Protein AF-A0A1B7LKA1-F1 (afdb_monomer_lite)

Foldseek 3Di:
DDQWDWFFDCPDPDDDPDRDTDIDRQVPFAEWEFPDFDQDPLFWTKTKTFDADFDDKAWGPCRLFDWDDDNTIIITTLDAAQDWDAQTWMWTQDPVGIGIHGYHIDHRHDTDPQRCLLQVLCCLQLVDGDDSVRSSVSSVVCSPDVVCVLVVLLPRLLDPSSCVVQPDDLSSVQSLLCSQVVDGDDPVRSVVLVVQLVVPVVPDPPSVSSSVSSVVSNVVSVVCVVVVD

Sequence (229 aa):
MSDHIYVFSNKAYKDSQEQEKLKIDTKKLPTLKVENIKVDSKLRTCVRVSTDNLFRGNILEFPIIDVIINDRFVEITGLIVGKLYSGLVLNLEYISGNKLYLLEDFVVEAGDVISEYICTTYKLALKRDVEEEEFNEWYFKLQREADVINDFIRNIVMSDEFSEVNKGLDSFIEVLHKVVFRRSIDEDTLNYWKNKYSERILEDTDDEVRDYIIEQMIQYKQFEYLIGK

pLDDT: mean 82.91, std 14.46, range [33.19, 97.88]

Secondary structure (DSSP, 8-state):
--SEEEEE----SSS-S---EEEEEGGGSPEEP--EEEE-TTS-EEEEEE-SS-SEEEESS-TTSEEEEETTEEEEESPPTT-EE-S-EEEEEETTEEEEEEEPPEE-----HHHHHHHHHHHHHTSSPPPHHHHHHHHHHHHH-TTHHHHHHHHHHTSHHHHHHS-SHHHHHHHHHHHHHSSPPPHHHHHHHHHHHHHHTTTS-HHHHHHHHHHHHHHHHHHHHHTT-

Structure (mmCIF, N/CA/C/O backbone):
data_AF-A0A1B7LKA1-F1
#
_entry.id   AF-A0A1B7LKA1-F1
#
loop_
_atom_site.group_PDB
_atom_site.id
_atom_site.type_symbol
_atom_site.label_atom_id
_atom_site.label_alt_id
_atom_site.label_comp_id
_atom_site.label_asym_id
_atom_site.label_entity_id
_atom_site.label_seq_id
_atom_site.pdbx_PDB_ins_code
_atom_site.Cartn_x
_atom_site.Cartn_y
_atom_site.Cartn_z
_atom_site.occupancy
_atom_site.B_iso_or_equiv
_atom_site.auth_seq_id
_atom_site.auth_comp_id
_atom_site.auth_asym_id
_atom_site.auth_atom_id
_atom_site.pdbx_PDB_model_num
ATOM 1 N N . MET A 1 1 ? -2.608 10.307 -23.566 1.00 52.25 1 MET A N 1
ATOM 2 C CA . MET A 1 1 ? -1.201 10.354 -23.120 1.00 52.25 1 MET A CA 1
ATO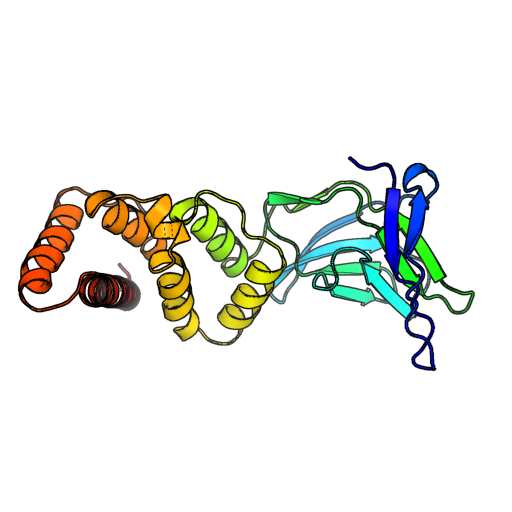M 3 C C . MET A 1 1 ? -0.461 11.458 -23.848 1.00 52.25 1 MET A C 1
ATOM 5 O O . MET A 1 1 ? -0.854 11.780 -24.962 1.00 52.25 1 MET A O 1
ATOM 9 N N . SER A 1 2 ? 0.548 12.064 -23.217 1.00 54.44 2 SER A N 1
ATOM 10 C CA . SER A 1 2 ? 1.398 13.067 -23.868 1.00 54.44 2 SER A CA 1
ATOM 11 C C . SER A 1 2 ? 2.302 12.378 -24.892 1.00 54.44 2 SER A C 1
ATOM 13 O O . SER A 1 2 ? 3.007 11.437 -24.549 1.00 54.44 2 SER A O 1
ATOM 15 N N . ASP A 1 3 ? 2.326 12.871 -26.131 1.00 74.19 3 ASP A N 1
ATOM 16 C CA . ASP A 1 3 ? 3.255 12.420 -27.187 1.00 74.19 3 ASP A CA 1
ATOM 17 C C . ASP A 1 3 ? 4.724 12.761 -26.880 1.00 74.19 3 ASP A C 1
ATOM 19 O O . ASP A 1 3 ? 5.622 12.507 -27.681 1.00 74.19 3 ASP A O 1
ATOM 23 N N . HIS A 1 4 ? 4.963 13.421 -25.746 1.00 72.56 4 HIS A N 1
ATOM 24 C CA . HIS A 1 4 ? 6.267 13.911 -25.372 1.00 72.56 4 HIS A CA 1
ATOM 25 C C . HIS A 1 4 ? 6.534 13.709 -23.890 1.00 72.56 4 HIS A C 1
ATOM 27 O O . HIS A 1 4 ? 5.677 14.032 -23.063 1.00 72.56 4 HIS A O 1
ATOM 33 N N . ILE A 1 5 ? 7.754 13.281 -23.588 1.00 69.50 5 ILE A N 1
ATOM 34 C CA . ILE A 1 5 ? 8.320 13.322 -22.242 1.00 69.50 5 ILE A CA 1
ATOM 35 C C . ILE A 1 5 ? 9.394 14.400 -22.176 1.00 69.50 5 ILE A C 1
ATOM 37 O O . ILE A 1 5 ? 9.980 14.788 -23.197 1.00 69.50 5 ILE A O 1
ATOM 41 N N . TYR A 1 6 ? 9.651 14.893 -20.972 1.00 62.72 6 TYR A N 1
ATOM 42 C CA . TYR A 1 6 ? 10.679 15.893 -20.746 1.00 62.72 6 TYR A CA 1
ATOM 43 C C . TYR A 1 6 ? 11.773 15.333 -19.859 1.00 62.72 6 TYR A C 1
ATOM 45 O O . TYR A 1 6 ? 11.522 14.947 -18.725 1.00 62.72 6 TYR A O 1
ATOM 53 N N . VAL A 1 7 ? 12.997 15.341 -20.370 1.00 63.00 7 VAL A N 1
ATOM 54 C CA . VAL A 1 7 ? 14.144 14.749 -19.688 1.00 63.00 7 VAL A CA 1
ATOM 55 C C . VAL A 1 7 ? 15.172 15.832 -19.429 1.00 63.00 7 VAL A C 1
ATOM 57 O O . VAL A 1 7 ? 15.494 16.621 -20.317 1.00 63.00 7 VAL A O 1
ATOM 60 N N . PHE A 1 8 ? 15.696 15.874 -18.211 1.00 54.09 8 PHE A N 1
ATOM 61 C CA . PHE A 1 8 ? 16.797 16.763 -17.869 1.00 54.09 8 PHE A CA 1
ATOM 62 C C . PHE A 1 8 ? 18.104 16.135 -18.350 1.00 54.09 8 PHE A C 1
ATOM 64 O O . PHE A 1 8 ? 18.420 14.993 -18.013 1.00 54.09 8 PHE A O 1
ATOM 71 N N . SER A 1 9 ? 18.867 16.853 -19.176 1.00 45.75 9 SER A N 1
ATOM 72 C CA . SER A 1 9 ? 20.162 16.346 -19.624 1.00 45.75 9 SER A CA 1
ATOM 73 C C . SER A 1 9 ? 21.122 16.224 -18.433 1.00 45.75 9 SER A C 1
ATOM 75 O O . SER A 1 9 ? 21.441 17.233 -17.803 1.00 45.75 9 SER A O 1
ATOM 77 N N . ASN A 1 10 ? 21.652 15.026 -18.167 1.00 42.41 10 ASN A N 1
ATOM 78 C CA . ASN A 1 10 ? 22.811 14.855 -17.288 1.00 42.41 10 ASN A CA 1
ATOM 79 C C . ASN A 1 10 ? 24.069 15.365 -18.011 1.00 42.41 10 ASN A C 1
ATOM 81 O O . ASN A 1 10 ? 24.878 14.587 -18.515 1.00 42.41 10 ASN A O 1
ATOM 85 N N . LYS A 1 11 ? 24.253 16.688 -18.081 1.00 38.03 11 LYS A N 1
ATOM 86 C CA . LYS A 1 11 ? 25.603 17.234 -18.237 1.00 38.03 11 LYS A CA 1
ATOM 87 C C . LYS A 1 11 ? 26.300 16.994 -16.905 1.00 38.03 11 LYS A C 1
ATOM 89 O O . LYS A 1 11 ? 25.873 17.507 -15.875 1.00 38.03 11 LYS A O 1
ATOM 94 N N . ALA A 1 12 ? 27.301 16.117 -16.937 1.00 33.19 12 ALA A N 1
ATOM 95 C CA . ALA A 1 12 ? 28.122 15.746 -15.796 1.00 33.19 12 ALA A CA 1
ATOM 96 C C . ALA A 1 12 ? 28.447 16.966 -14.926 1.00 33.19 12 ALA A C 1
ATOM 98 O O . ALA A 1 12 ? 28.830 17.996 -15.472 1.00 33.19 12 ALA A O 1
ATOM 99 N N . TYR A 1 13 ? 28.306 16.803 -13.605 1.00 37.59 13 TYR A N 1
ATOM 100 C CA . TYR A 1 13 ? 28.809 17.666 -12.529 1.00 37.59 13 TYR A CA 1
ATOM 101 C C . TYR A 1 13 ? 29.998 18.537 -12.973 1.00 37.59 13 TYR A C 1
ATOM 103 O O . TYR A 1 13 ? 31.151 18.129 -12.840 1.00 37.59 13 TYR A O 1
ATOM 111 N N . LYS A 1 14 ? 29.708 19.704 -13.552 1.00 37.97 14 LYS A N 1
ATOM 112 C CA . LYS A 1 14 ? 30.623 20.818 -13.814 1.00 37.97 14 LYS A CA 1
ATOM 113 C C . LYS A 1 14 ? 29.815 21.960 -14.423 1.00 37.97 14 LYS A C 1
ATOM 115 O O . LYS A 1 14 ? 29.468 21.942 -15.597 1.00 37.97 14 LYS A O 1
ATOM 120 N N . ASP A 1 15 ? 29.524 22.920 -13.553 1.00 44.00 15 ASP A N 1
ATOM 121 C CA . ASP A 1 15 ? 29.267 24.324 -13.858 1.00 44.00 15 ASP A CA 1
ATOM 122 C C . ASP A 1 15 ? 28.212 24.624 -14.930 1.00 44.00 15 ASP A C 1
ATOM 124 O O . ASP A 1 15 ? 28.538 24.859 -16.090 1.00 44.00 15 ASP A O 1
ATOM 128 N N . SER A 1 16 ? 26.936 24.690 -14.531 1.00 40.56 16 SER A N 1
ATOM 129 C CA . SER A 1 16 ? 25.979 25.749 -14.928 1.00 40.56 16 SER A CA 1
ATOM 130 C C . SER A 1 16 ? 24.550 25.419 -14.470 1.00 40.56 16 SER A C 1
ATOM 132 O O . SER A 1 16 ? 24.095 24.283 -14.539 1.00 40.56 16 SER A O 1
ATOM 134 N N . GLN A 1 17 ? 23.840 26.439 -13.988 1.00 42.91 17 GLN A N 1
ATOM 135 C CA . GLN A 1 17 ? 22.471 26.415 -13.448 1.00 42.91 17 GLN A CA 1
ATOM 136 C C . GLN A 1 17 ? 21.370 26.255 -14.523 1.00 42.91 17 GLN A C 1
ATOM 138 O O . GLN A 1 17 ? 20.246 26.707 -14.332 1.00 42.91 17 GLN A O 1
ATOM 143 N N . GLU A 1 18 ? 21.656 25.607 -15.652 1.00 44.31 18 GLU A N 1
ATOM 144 C CA . GLU A 1 18 ? 20.664 25.379 -16.710 1.00 44.31 18 GLU A CA 1
ATOM 145 C C . GLU A 1 18 ? 20.624 23.896 -17.085 1.00 44.31 18 GLU A C 1
ATOM 147 O O . GLU A 1 18 ? 21.361 23.410 -17.943 1.00 44.31 18 GLU A O 1
ATOM 152 N N . GLN A 1 19 ? 19.741 23.154 -16.413 1.00 49.62 19 GLN A N 1
ATOM 153 C CA . GLN A 1 19 ? 19.333 21.834 -16.882 1.00 49.62 19 GLN A CA 1
ATOM 154 C C . GLN A 1 19 ? 18.469 22.024 -18.132 1.00 49.62 19 GLN A C 1
ATOM 156 O O . GLN A 1 19 ? 17.333 22.494 -18.056 1.00 49.62 19 GLN A O 1
ATOM 161 N N . GLU A 1 20 ? 19.004 21.674 -19.298 1.00 49.50 20 GLU A N 1
ATOM 162 C CA . GLU A 1 20 ? 18.264 21.760 -20.551 1.00 49.50 20 GLU A CA 1
ATOM 163 C C . GLU A 1 20 ? 17.170 20.681 -20.557 1.00 49.50 20 GLU A C 1
ATOM 165 O O . GLU A 1 20 ? 17.443 19.476 -20.509 1.00 49.50 20 GLU A O 1
ATOM 170 N N . LYS A 1 21 ? 15.908 21.123 -20.546 1.00 58.44 21 LYS A N 1
ATOM 171 C CA . LYS A 1 21 ? 14.730 20.254 -20.564 1.00 58.44 21 LYS A CA 1
ATOM 172 C C . LYS A 1 21 ? 14.512 19.761 -21.995 1.00 58.44 21 LYS A C 1
ATOM 174 O O . LYS A 1 21 ? 13.880 20.433 -22.810 1.00 58.44 21 LYS A O 1
ATOM 179 N N . LEU A 1 22 ? 15.054 18.591 -22.312 1.00 67.44 22 LEU A N 1
ATOM 180 C CA . LEU A 1 22 ? 14.929 17.971 -23.627 1.00 67.44 22 LEU A CA 1
ATOM 181 C C . LEU A 1 22 ? 13.519 17.407 -23.800 1.00 67.44 22 LEU A C 1
ATOM 183 O O . LEU A 1 22 ? 13.067 16.582 -23.009 1.00 67.44 22 LEU A O 1
ATOM 187 N N . LYS A 1 23 ? 12.823 17.853 -24.849 1.00 77.81 23 LYS A N 1
ATOM 188 C CA . LYS A 1 23 ? 11.510 17.336 -25.245 1.00 77.81 23 LYS A CA 1
ATOM 189 C C . LYS A 1 23 ? 11.702 16.149 -26.187 1.00 77.81 23 LYS A C 1
ATOM 191 O O . LYS A 1 23 ? 12.193 16.325 -27.300 1.00 77.81 23 LYS A O 1
ATOM 196 N N . ILE A 1 24 ? 11.300 14.960 -25.754 1.00 77.94 24 ILE A N 1
ATOM 197 C CA . ILE A 1 24 ? 11.457 13.716 -26.515 1.00 77.94 24 ILE A CA 1
ATOM 198 C C . ILE A 1 24 ? 10.095 13.289 -27.037 1.00 77.94 24 ILE A C 1
ATOM 200 O O . ILE A 1 24 ? 9.173 13.122 -26.252 1.00 77.94 24 ILE A O 1
ATOM 204 N N . ASP A 1 25 ? 9.980 13.121 -28.352 1.00 81.75 25 ASP A N 1
ATOM 205 C CA . ASP A 1 25 ? 8.789 12.595 -29.027 1.00 81.75 25 ASP A CA 1
ATOM 206 C C . ASP A 1 25 ? 8.776 11.063 -28.919 1.00 81.75 25 ASP A C 1
ATOM 208 O O . ASP A 1 25 ? 9.579 10.379 -29.562 1.00 81.75 25 ASP A O 1
ATOM 212 N N . THR A 1 26 ? 7.895 10.522 -28.076 1.00 79.12 26 THR A N 1
ATOM 213 C CA . THR A 1 26 ? 7.877 9.089 -27.738 1.00 79.12 26 THR A CA 1
ATOM 214 C C . THR A 1 26 ? 7.480 8.214 -28.925 1.00 79.12 26 THR A C 1
ATOM 216 O O . THR A 1 26 ? 7.909 7.064 -29.000 1.00 79.12 26 THR A O 1
ATOM 219 N N . LYS A 1 27 ? 6.763 8.762 -29.918 1.00 80.94 27 LYS A N 1
ATOM 220 C CA . LYS A 1 27 ? 6.362 8.043 -31.143 1.00 80.94 27 LYS A CA 1
ATOM 221 C C . LYS A 1 27 ? 7.533 7.700 -32.060 1.00 80.94 27 LYS A C 1
ATOM 223 O O . LYS A 1 27 ? 7.387 6.874 -32.957 1.00 80.94 27 LYS A O 1
ATOM 228 N N . LYS A 1 28 ? 8.680 8.355 -31.872 1.00 84.81 28 LYS A N 1
ATOM 229 C CA . LYS A 1 28 ? 9.897 8.130 -32.666 1.00 84.81 28 LYS A CA 1
ATOM 230 C C . LYS A 1 28 ? 10.861 7.143 -32.017 1.00 84.81 28 LYS A C 1
ATOM 232 O O . LYS A 1 28 ? 11.884 6.827 -32.621 1.00 84.81 28 LYS A O 1
ATOM 237 N N . LEU A 1 29 ? 10.569 6.689 -30.798 1.00 85.38 29 LEU A N 1
ATOM 238 C CA . LEU A 1 29 ? 11.432 5.764 -30.079 1.00 85.38 29 LEU A CA 1
ATOM 239 C C . LEU A 1 29 ? 11.185 4.319 -30.534 1.00 85.38 29 LEU A C 1
ATOM 241 O O . LEU A 1 29 ? 10.035 3.936 -30.756 1.00 85.38 29 LEU A O 1
ATOM 245 N N . PRO A 1 30 ? 12.240 3.494 -30.646 1.00 87.25 30 PRO A N 1
ATOM 246 C CA . PRO A 1 30 ? 12.068 2.057 -30.806 1.00 87.25 30 PRO A CA 1
ATOM 247 C C . PRO A 1 30 ? 11.383 1.469 -29.566 1.00 87.25 30 PRO A C 1
ATOM 249 O O . PRO A 1 30 ? 11.753 1.788 -28.433 1.00 87.25 30 PRO A O 1
ATOM 252 N N . THR A 1 31 ? 10.400 0.597 -29.787 1.00 86.88 31 THR A N 1
ATOM 253 C CA . THR A 1 31 ? 9.670 -0.074 -28.706 1.00 86.88 31 THR A CA 1
ATOM 254 C C . THR A 1 31 ? 10.360 -1.373 -28.303 1.00 86.88 31 THR A C 1
ATOM 256 O O . THR A 1 31 ? 10.676 -2.198 -29.163 1.00 86.88 31 THR A O 1
ATOM 259 N N . LEU A 1 32 ? 10.557 -1.577 -27.002 1.00 85.00 32 LEU A N 1
ATOM 260 C CA . LEU A 1 32 ? 10.957 -2.858 -26.430 1.00 85.00 32 LEU A CA 1
ATOM 261 C C . LEU A 1 32 ? 9.742 -3.588 -25.861 1.00 85.00 32 LEU A C 1
ATOM 263 O O . LEU A 1 32 ? 8.900 -2.989 -25.192 1.00 85.00 32 LEU A O 1
ATOM 267 N N . LYS A 1 33 ? 9.688 -4.895 -26.120 1.00 84.38 33 LYS A N 1
ATOM 268 C CA . LYS A 1 33 ? 8.635 -5.766 -25.602 1.00 84.38 33 LYS A CA 1
ATOM 269 C C . LYS A 1 33 ? 8.938 -6.194 -24.174 1.00 84.38 33 LYS A C 1
ATOM 271 O O . LYS A 1 33 ? 10.079 -6.533 -23.856 1.00 84.38 33 LYS A O 1
ATOM 276 N N . VAL A 1 34 ? 7.907 -6.230 -23.345 1.00 82.69 34 VAL A N 1
ATOM 277 C CA . VAL A 1 34 ? 7.933 -6.831 -22.022 1.00 82.69 34 VAL A CA 1
ATOM 278 C C . VAL A 1 34 ? 7.788 -8.330 -22.213 1.00 82.69 34 VAL A C 1
ATOM 280 O O . VAL A 1 34 ? 6.750 -8.862 -22.591 1.00 82.69 34 VAL A O 1
ATOM 283 N N . GLU A 1 35 ? 8.885 -9.039 -21.992 1.00 78.00 35 GLU A N 1
ATOM 284 C CA . GLU A 1 35 ? 8.941 -10.469 -22.283 1.00 78.00 35 GLU A CA 1
ATOM 285 C C . GLU A 1 35 ? 8.334 -11.305 -21.168 1.00 78.00 35 GLU A C 1
ATOM 287 O O . GLU A 1 35 ? 7.859 -12.420 -21.393 1.00 78.00 35 GLU A O 1
ATOM 292 N N . ASN A 1 36 ? 8.421 -10.803 -19.938 1.00 72.88 36 ASN A N 1
ATOM 293 C CA . ASN A 1 36 ? 7.911 -11.505 -18.781 1.00 72.88 36 ASN A CA 1
ATOM 294 C C . ASN A 1 36 ? 7.665 -10.559 -17.611 1.00 72.88 36 ASN A C 1
ATOM 296 O O . ASN A 1 36 ? 8.483 -9.679 -17.339 1.00 72.88 36 ASN A O 1
ATOM 300 N N . ILE A 1 37 ? 6.586 -10.822 -16.883 1.00 77.50 37 ILE A N 1
ATOM 301 C CA . ILE A 1 37 ? 6.233 -10.162 -15.629 1.00 77.50 37 ILE A CA 1
ATOM 302 C C . ILE A 1 37 ? 6.339 -11.229 -14.548 1.00 77.50 37 ILE A C 1
ATOM 304 O O . ILE A 1 37 ? 5.685 -12.270 -14.632 1.00 77.50 37 ILE A O 1
ATOM 308 N N . LYS A 1 38 ? 7.219 -11.019 -13.571 1.00 70.12 38 LYS A N 1
ATOM 309 C CA . LYS A 1 38 ? 7.508 -12.011 -12.534 1.00 70.12 38 LYS A CA 1
ATOM 310 C C . LYS A 1 38 ? 7.593 -11.359 -11.167 1.00 70.12 38 LYS A C 1
ATOM 312 O O . LYS A 1 38 ? 7.907 -10.183 -11.032 1.00 70.12 38 LYS A O 1
ATOM 317 N N . VAL A 1 39 ? 7.392 -12.185 -10.151 1.00 66.94 39 VAL A N 1
ATOM 318 C CA . VAL A 1 39 ? 7.837 -11.904 -8.789 1.00 66.94 39 VAL A CA 1
ATOM 319 C C . VAL A 1 39 ? 9.169 -12.637 -8.619 1.00 66.94 39 VAL A C 1
ATOM 321 O O . VAL A 1 39 ? 9.220 -13.860 -8.775 1.00 66.94 39 VAL A O 1
ATOM 324 N N . ASP A 1 40 ? 10.268 -11.910 -8.404 1.00 60.69 40 ASP A N 1
ATOM 325 C CA . ASP A 1 40 ? 11.583 -12.535 -8.197 1.00 60.69 40 ASP A CA 1
ATOM 326 C C . ASP A 1 40 ? 11.678 -13.183 -6.800 1.00 60.69 40 ASP A C 1
ATOM 328 O O . ASP A 1 40 ? 10.942 -12.859 -5.878 1.00 60.69 40 ASP A O 1
ATOM 332 N N . SER A 1 41 ? 12.623 -14.103 -6.636 1.00 51.34 41 SER A N 1
ATOM 333 C CA . SER A 1 41 ? 12.982 -14.871 -5.439 1.00 51.34 41 SER A CA 1
ATOM 334 C C . SER A 1 41 ? 13.276 -14.056 -4.167 1.00 51.34 41 SER A C 1
ATOM 336 O O . SER A 1 41 ? 13.273 -14.627 -3.078 1.00 51.34 41 SER A O 1
ATOM 338 N N . LYS A 1 42 ? 13.497 -12.736 -4.278 1.00 58.72 42 LYS A N 1
ATOM 339 C CA . LYS A 1 42 ? 13.563 -11.780 -3.147 1.00 58.72 42 LYS A CA 1
ATOM 340 C C . LYS A 1 42 ? 12.287 -10.941 -2.970 1.00 58.72 42 LYS A C 1
ATOM 342 O O . LYS A 1 42 ? 12.303 -9.951 -2.243 1.00 58.72 42 LYS A O 1
ATOM 347 N N . LEU A 1 43 ? 11.215 -11.372 -3.629 1.00 54.50 43 LEU A N 1
ATOM 348 C CA . LEU A 1 43 ? 9.828 -10.921 -3.562 1.00 54.50 43 LEU A CA 1
ATOM 349 C C . LEU A 1 43 ? 9.489 -9.550 -4.171 1.00 54.50 43 LEU A C 1
ATOM 351 O O . LEU A 1 43 ? 8.388 -9.053 -3.980 1.00 54.50 43 LEU A O 1
ATOM 355 N N . ARG A 1 44 ? 10.351 -8.973 -5.015 1.00 67.38 44 ARG A N 1
ATOM 356 C CA . ARG A 1 44 ? 9.987 -7.764 -5.774 1.00 67.38 44 ARG A CA 1
ATOM 357 C C . ARG A 1 44 ? 9.200 -8.119 -7.027 1.00 67.38 44 ARG A C 1
ATOM 359 O O . ARG A 1 44 ? 9.603 -9.001 -7.789 1.00 67.38 44 ARG A O 1
ATOM 366 N N . THR A 1 45 ? 8.146 -7.361 -7.279 1.00 71.62 45 THR A N 1
ATOM 367 C CA . THR A 1 45 ? 7.522 -7.287 -8.594 1.00 71.62 45 THR A CA 1
ATOM 368 C C . THR A 1 45 ? 8.518 -6.732 -9.608 1.00 71.62 45 THR A C 1
ATOM 370 O O . THR A 1 45 ? 9.043 -5.627 -9.422 1.00 71.62 45 THR A O 1
ATOM 373 N N . CYS A 1 46 ? 8.753 -7.469 -10.694 1.00 77.81 46 CYS A N 1
ATOM 374 C CA . CYS A 1 46 ? 9.620 -7.025 -11.770 1.00 77.81 46 CYS A CA 1
ATOM 375 C C . CYS A 1 46 ? 9.106 -7.372 -13.171 1.00 77.81 46 CYS A C 1
ATOM 377 O O . CYS A 1 46 ? 8.351 -8.327 -13.375 1.00 77.81 46 CYS A O 1
ATOM 379 N N . VAL A 1 47 ? 9.566 -6.604 -14.159 1.00 80.94 47 VAL A N 1
ATOM 380 C CA . VAL A 1 47 ? 9.436 -6.966 -15.576 1.00 80.94 47 VAL A CA 1
ATOM 381 C C . VAL A 1 47 ? 10.797 -7.128 -16.221 1.00 80.94 47 VAL A C 1
ATOM 383 O O . VAL A 1 47 ? 11.751 -6.437 -15.862 1.00 80.94 47 VAL A O 1
ATOM 386 N N . ARG A 1 48 ? 10.891 -8.056 -17.175 1.00 82.94 48 ARG A N 1
ATOM 387 C CA . ARG A 1 48 ? 12.114 -8.308 -17.938 1.00 82.94 48 ARG A CA 1
ATOM 388 C C . ARG A 1 48 ? 11.949 -7.940 -19.396 1.00 82.94 48 ARG A C 1
ATOM 390 O O . ARG A 1 48 ? 10.926 -8.231 -20.014 1.00 82.94 48 ARG A O 1
ATOM 397 N N . VAL A 1 49 ? 13.006 -7.349 -19.929 1.00 81.69 49 VAL A N 1
ATOM 398 C CA . VAL A 1 49 ? 13.108 -6.900 -21.313 1.00 81.69 49 VAL A CA 1
ATOM 399 C C . VAL A 1 49 ? 14.456 -7.360 -21.864 1.00 81.69 49 VAL A C 1
ATOM 401 O O . VAL A 1 49 ? 15.491 -7.066 -21.262 1.00 81.69 49 VAL A O 1
ATOM 404 N N . SER A 1 50 ? 14.473 -8.088 -22.984 1.00 80.31 50 SER A N 1
ATOM 405 C CA . SER A 1 50 ? 15.735 -8.483 -23.625 1.00 80.31 50 SER A CA 1
ATOM 406 C C . SER A 1 50 ? 16.396 -7.312 -24.331 1.00 80.31 50 SER A C 1
ATOM 408 O O . SER A 1 50 ? 15.749 -6.495 -24.989 1.00 80.31 50 SER A O 1
ATOM 410 N N . THR A 1 51 ? 17.718 -7.262 -24.216 1.00 74.00 51 THR A N 1
ATOM 411 C CA . THR A 1 51 ? 18.559 -6.210 -24.787 1.00 74.00 51 THR A CA 1
ATOM 412 C C . THR A 1 51 ? 19.941 -6.769 -25.102 1.00 74.00 51 THR A C 1
ATOM 414 O O . THR A 1 51 ? 20.413 -7.670 -24.408 1.00 74.00 51 THR A O 1
ATOM 417 N N . ASP A 1 52 ? 20.639 -6.174 -26.062 1.00 69.50 52 ASP A N 1
ATOM 418 C CA . ASP A 1 52 ? 22.036 -6.514 -26.339 1.00 69.50 52 ASP A CA 1
ATOM 419 C C . ASP A 1 52 ? 22.970 -5.865 -25.299 1.00 69.50 52 ASP A C 1
ATOM 421 O O . ASP A 1 52 ? 22.756 -4.711 -24.948 1.00 69.50 52 ASP A O 1
ATOM 425 N N . ASN A 1 53 ? 23.995 -6.592 -24.829 1.00 69.69 53 ASN A N 1
ATOM 426 C CA . ASN A 1 53 ? 25.113 -6.160 -23.960 1.00 69.69 53 ASN A CA 1
ATOM 427 C C . ASN A 1 53 ? 25.046 -4.719 -23.401 1.00 69.69 53 ASN A C 1
ATOM 429 O O . ASN A 1 53 ? 25.379 -3.753 -24.097 1.00 69.69 53 ASN A O 1
ATOM 433 N N . LEU A 1 54 ? 24.720 -4.596 -22.112 1.00 70.69 54 LEU A N 1
ATOM 434 C CA . LEU A 1 54 ? 24.492 -3.319 -21.434 1.00 70.69 54 LEU A CA 1
ATOM 435 C C . LEU A 1 54 ? 25.464 -3.047 -20.293 1.00 70.69 54 LEU A C 1
ATOM 437 O O . LEU A 1 54 ? 25.922 -3.967 -19.621 1.00 70.69 54 LEU A O 1
ATOM 441 N N . PHE A 1 55 ? 25.706 -1.759 -20.036 1.00 71.38 55 PHE A N 1
ATOM 442 C CA . PHE A 1 55 ? 26.569 -1.303 -18.946 1.00 71.38 55 PHE A CA 1
ATOM 443 C C . PHE A 1 55 ? 25.776 -0.628 -17.826 1.00 71.38 55 PHE A C 1
ATOM 445 O O . PHE A 1 55 ? 26.046 -0.906 -16.658 1.00 71.38 55 PHE A O 1
ATOM 452 N N . ARG A 1 56 ? 24.812 0.248 -18.161 1.00 78.50 56 ARG A N 1
ATOM 453 C CA . ARG A 1 56 ? 23.922 0.946 -17.205 1.00 78.50 56 ARG A CA 1
ATOM 454 C C . ARG A 1 56 ? 22.555 1.262 -17.820 1.00 78.50 56 ARG A C 1
ATOM 456 O O . ARG A 1 56 ? 22.416 1.292 -19.041 1.00 78.50 56 ARG A O 1
ATOM 463 N N . GLY A 1 57 ? 21.553 1.501 -16.974 1.00 81.06 57 GLY A N 1
ATOM 464 C CA . GLY A 1 57 ? 20.205 1.849 -17.407 1.00 81.06 57 GLY A CA 1
ATOM 465 C C . GLY A 1 57 ? 19.398 2.559 -16.325 1.00 81.06 57 GLY A C 1
ATOM 466 O O . GLY A 1 57 ? 19.683 2.397 -15.140 1.00 81.06 57 GLY A O 1
ATOM 467 N N . ASN A 1 58 ? 18.418 3.366 -16.736 1.00 82.94 58 ASN A N 1
ATOM 468 C CA . ASN A 1 58 ? 17.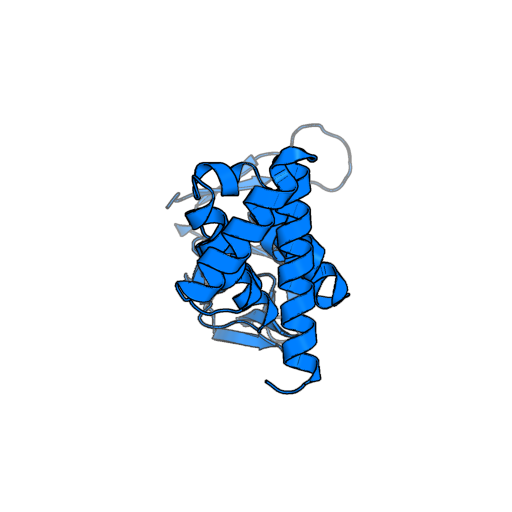487 4.061 -15.845 1.00 82.94 58 ASN A CA 1
ATOM 469 C C . ASN A 1 58 ? 16.148 4.389 -16.535 1.00 82.94 58 ASN A C 1
ATOM 471 O O . ASN A 1 58 ? 16.087 4.501 -17.762 1.00 82.94 58 ASN A O 1
ATOM 475 N N . ILE A 1 59 ? 15.088 4.587 -15.743 1.00 82.94 59 ILE A N 1
ATOM 476 C CA . ILE A 1 59 ? 13.786 5.087 -16.213 1.00 82.94 59 ILE A CA 1
ATOM 477 C C . ILE A 1 59 ? 13.728 6.604 -16.013 1.00 82.94 59 ILE A C 1
ATOM 479 O O . ILE A 1 59 ? 13.998 7.104 -14.924 1.00 82.94 59 ILE A O 1
ATOM 483 N N . LEU A 1 60 ? 13.409 7.353 -17.072 1.00 77.94 60 LEU A N 1
ATOM 484 C CA . LEU A 1 60 ? 13.614 8.809 -17.083 1.00 77.94 60 LEU A CA 1
ATOM 485 C C . LEU A 1 60 ? 12.605 9.610 -16.246 1.00 77.94 60 LEU A C 1
ATOM 487 O O . LEU A 1 60 ? 12.974 10.654 -15.719 1.00 77.94 60 LEU A O 1
ATOM 491 N N . GLU A 1 61 ? 11.364 9.138 -16.110 1.00 72.56 61 GLU A N 1
ATOM 492 C CA . GLU A 1 61 ? 10.314 9.826 -15.333 1.00 72.56 61 GLU A CA 1
ATOM 493 C C . GLU A 1 61 ? 10.058 9.193 -13.956 1.00 72.56 61 GLU A C 1
ATOM 495 O O . GLU A 1 61 ? 9.339 9.761 -13.142 1.00 72.56 61 GLU A O 1
ATOM 500 N N . PHE A 1 62 ? 10.681 8.046 -13.669 1.00 71.19 62 PHE A N 1
ATOM 501 C CA . PHE A 1 62 ? 10.445 7.272 -12.450 1.00 71.19 62 PHE A CA 1
ATOM 502 C C . PHE A 1 62 ? 11.782 6.893 -11.797 1.00 71.19 62 PHE A C 1
ATOM 504 O O . PHE A 1 62 ? 12.223 5.751 -11.915 1.00 71.19 62 PHE A O 1
ATOM 511 N N . PRO A 1 63 ? 12.458 7.841 -11.120 1.00 61.53 63 PRO A N 1
ATOM 512 C CA . PRO A 1 63 ? 13.813 7.638 -10.591 1.00 61.53 63 PRO A CA 1
ATOM 513 C C . PRO A 1 63 ? 13.896 6.593 -9.468 1.00 61.53 63 PRO A C 1
ATOM 515 O O . PRO A 1 63 ? 14.983 6.134 -9.137 1.00 61.53 63 PRO A O 1
ATOM 518 N N . ILE A 1 64 ? 12.753 6.240 -8.889 1.00 68.62 64 ILE A N 1
ATOM 519 C CA . ILE A 1 64 ? 12.583 5.242 -7.828 1.00 68.6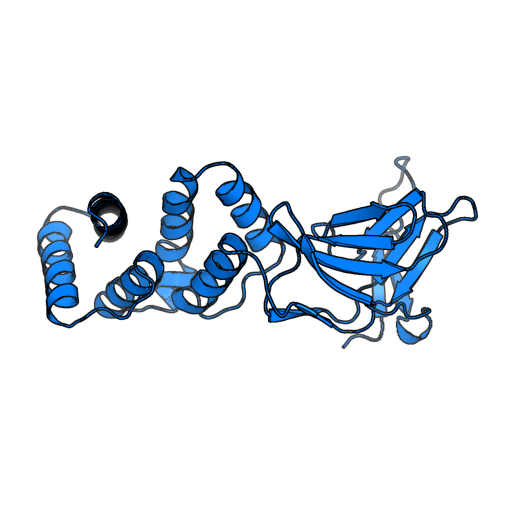2 64 ILE A CA 1
ATOM 520 C C . ILE A 1 64 ? 12.297 3.831 -8.356 1.00 68.62 64 ILE A C 1
ATOM 522 O O . ILE A 1 64 ? 12.325 2.877 -7.587 1.00 68.62 64 ILE A O 1
ATOM 526 N N . ILE A 1 65 ? 12.016 3.690 -9.656 1.00 79.00 65 ILE A N 1
ATOM 527 C CA . ILE A 1 65 ? 11.939 2.384 -10.309 1.00 79.00 65 ILE A CA 1
ATOM 528 C C . ILE A 1 65 ? 13.368 1.964 -10.654 1.00 79.00 65 ILE A C 1
ATOM 530 O O . ILE A 1 65 ? 14.057 2.605 -11.453 1.00 79.00 65 ILE A O 1
ATOM 534 N N . ASP A 1 66 ? 13.804 0.861 -10.057 1.00 76.50 66 ASP A N 1
ATOM 535 C CA . ASP A 1 66 ? 15.158 0.349 -10.221 1.00 76.50 66 ASP A CA 1
ATOM 536 C C . ASP A 1 66 ? 15.309 -0.407 -11.542 1.00 76.50 66 ASP A C 1
ATOM 538 O O . ASP A 1 66 ? 14.440 -1.183 -11.942 1.00 76.50 66 ASP A O 1
ATOM 542 N N . VAL A 1 67 ? 16.472 -0.250 -12.172 1.00 80.44 67 VAL A N 1
ATOM 543 C CA . VAL A 1 67 ? 16.866 -0.989 -13.373 1.00 80.44 67 VAL A CA 1
ATOM 544 C C . VAL A 1 67 ? 18.084 -1.850 -13.045 1.00 80.44 67 VAL A C 1
ATOM 546 O O . VAL A 1 67 ? 19.190 -1.350 -12.850 1.00 80.44 67 VAL A O 1
ATOM 549 N N . ILE A 1 68 ? 17.880 -3.162 -12.987 1.00 79.50 68 ILE A N 1
ATOM 550 C CA . ILE A 1 68 ? 18.908 -4.167 -12.722 1.00 79.50 68 ILE A CA 1
ATOM 551 C C . ILE A 1 68 ? 19.312 -4.809 -14.045 1.00 79.50 68 ILE A C 1
ATOM 553 O O . ILE A 1 68 ? 18.481 -5.305 -14.803 1.00 79.50 68 ILE A O 1
ATOM 557 N N . ILE A 1 69 ? 20.610 -4.819 -14.327 1.00 77.00 69 ILE A N 1
ATOM 558 C CA . ILE A 1 69 ? 21.142 -5.347 -15.582 1.00 77.00 69 ILE A CA 1
ATOM 559 C C . ILE A 1 69 ? 21.694 -6.741 -15.348 1.00 77.00 69 ILE A C 1
ATOM 561 O O . ILE A 1 69 ? 22.520 -6.954 -14.463 1.00 77.00 69 ILE A O 1
ATOM 565 N N . ASN A 1 70 ? 21.261 -7.671 -16.188 1.00 74.25 70 ASN A N 1
ATOM 566 C CA . ASN A 1 70 ? 21.851 -8.990 -16.326 1.00 74.25 70 ASN A CA 1
ATOM 567 C C . ASN A 1 70 ? 22.385 -9.153 -17.752 1.00 74.25 70 ASN A C 1
ATOM 569 O O . ASN A 1 70 ? 21.908 -8.494 -18.674 1.00 74.25 70 ASN A O 1
ATOM 573 N N . ASP A 1 71 ? 23.308 -10.096 -17.958 1.00 71.69 71 ASP A N 1
ATOM 574 C CA . ASP A 1 71 ? 23.991 -10.328 -19.246 1.00 71.69 71 ASP A CA 1
ATOM 575 C C . ASP A 1 71 ? 23.054 -10.585 -20.446 1.00 71.69 71 ASP A C 1
ATOM 577 O O . ASP A 1 71 ? 23.504 -10.618 -21.588 1.00 71.69 71 ASP A O 1
ATOM 581 N N . ARG A 1 72 ? 21.756 -10.822 -20.207 1.00 73.88 72 ARG A N 1
ATOM 582 C CA . ARG A 1 72 ? 20.753 -11.123 -21.243 1.00 73.88 72 ARG A CA 1
ATOM 583 C C . ARG A 1 72 ? 19.494 -10.262 -21.188 1.00 73.88 72 ARG A C 1
ATOM 585 O O . ARG A 1 72 ? 18.747 -10.248 -22.158 1.00 73.88 72 ARG A O 1
ATOM 592 N N . PHE A 1 73 ? 19.214 -9.609 -20.064 1.00 78.56 73 PHE A N 1
ATOM 593 C CA . PHE A 1 73 ? 17.970 -8.868 -19.879 1.00 78.56 73 PHE A CA 1
ATOM 594 C C . PHE A 1 73 ? 18.151 -7.704 -18.916 1.00 78.56 73 PHE A C 1
ATOM 596 O O . PHE A 1 73 ? 18.958 -7.749 -17.985 1.00 78.56 73 PHE A O 1
ATOM 603 N N . VAL A 1 74 ? 17.320 -6.695 -19.121 1.00 83.75 74 VAL A N 1
ATOM 604 C CA . VAL A 1 74 ? 17.055 -5.637 -18.159 1.00 83.75 74 VAL A CA 1
ATOM 605 C C . VAL A 1 74 ? 15.883 -6.072 -17.301 1.00 83.75 74 VAL A C 1
ATOM 607 O O . VAL A 1 74 ? 14.833 -6.440 -17.823 1.00 83.75 74 VAL A O 1
ATOM 610 N N . GLU A 1 75 ? 16.067 -6.044 -15.990 1.00 85.44 75 GLU A N 1
ATOM 611 C CA . GLU A 1 75 ? 15.014 -6.248 -15.010 1.00 85.44 75 GLU A CA 1
ATOM 612 C C . GLU A 1 75 ? 14.639 -4.906 -14.387 1.00 85.44 75 GLU A C 1
ATOM 614 O O . GLU A 1 75 ? 15.496 -4.163 -13.919 1.00 85.44 75 GLU A O 1
ATOM 619 N N . ILE A 1 76 ? 13.354 -4.583 -14.405 1.00 85.88 76 ILE A N 1
ATOM 620 C CA . ILE A 1 76 ? 12.807 -3.338 -13.870 1.00 85.88 76 ILE A CA 1
ATOM 621 C C . ILE A 1 76 ? 12.048 -3.697 -12.597 1.00 85.88 76 ILE A C 1
ATOM 623 O O . ILE A 1 76 ? 11.160 -4.545 -12.663 1.00 85.88 76 ILE A O 1
ATOM 627 N N . THR A 1 77 ? 12.394 -3.098 -11.456 1.00 81.44 77 THR A N 1
ATOM 628 C CA . THR A 1 77 ? 11.819 -3.427 -10.135 1.00 81.44 77 THR A CA 1
ATOM 629 C C . THR A 1 77 ? 11.259 -2.191 -9.429 1.00 81.44 77 THR A C 1
ATOM 631 O O . THR A 1 77 ? 11.507 -1.070 -9.861 1.00 81.44 77 THR A O 1
ATOM 634 N N . GLY A 1 78 ? 10.496 -2.383 -8.348 1.00 77.69 78 GLY A N 1
ATOM 635 C CA . GLY A 1 78 ? 9.794 -1.282 -7.664 1.00 77.69 78 GLY A CA 1
ATOM 636 C C . GLY A 1 78 ? 8.464 -0.926 -8.334 1.00 77.69 78 GLY A C 1
ATOM 637 O O . GLY A 1 78 ? 8.035 0.223 -8.312 1.00 77.69 78 GLY A O 1
ATOM 638 N N . LEU A 1 79 ? 7.844 -1.915 -8.986 1.00 87.06 79 LEU A N 1
ATOM 639 C CA . LEU A 1 79 ? 6.583 -1.769 -9.706 1.00 87.06 79 LEU A CA 1
ATOM 640 C C . LEU A 1 79 ? 5.394 -2.116 -8.808 1.00 87.06 79 LEU A C 1
ATOM 642 O O . LEU A 1 79 ? 5.443 -3.074 -8.032 1.00 87.06 79 LEU A O 1
ATOM 646 N N . ILE A 1 80 ? 4.303 -1.376 -8.975 1.00 88.94 80 ILE A N 1
ATOM 647 C CA . ILE A 1 80 ? 3.078 -1.521 -8.189 1.00 88.94 80 ILE A CA 1
ATOM 648 C C . ILE A 1 80 ? 2.138 -2.525 -8.853 1.00 88.94 80 ILE A C 1
ATOM 650 O O . ILE A 1 80 ? 1.852 -2.450 -10.051 1.00 88.94 80 ILE A O 1
ATOM 654 N N . VAL A 1 81 ? 1.610 -3.450 -8.051 1.00 85.75 81 VAL A N 1
ATOM 655 C CA . VAL A 1 81 ? 0.654 -4.469 -8.501 1.00 85.75 81 VAL A CA 1
ATOM 656 C C . VAL A 1 81 ? -0.658 -3.822 -8.939 1.00 85.75 81 VAL A C 1
ATOM 658 O O . VAL A 1 81 ? -1.259 -3.030 -8.215 1.00 85.75 81 VAL A O 1
ATOM 661 N N . GLY A 1 82 ? -1.128 -4.190 -10.127 1.00 83.94 82 GLY A N 1
ATOM 662 C CA . GLY A 1 82 ? -2.357 -3.690 -10.734 1.00 83.94 82 GLY A CA 1
ATOM 663 C C . GLY A 1 82 ? -2.233 -2.313 -11.391 1.00 83.94 82 GLY A C 1
ATOM 664 O O . GLY A 1 82 ? -3.208 -1.865 -11.993 1.00 83.94 82 GLY A O 1
ATOM 665 N N . LYS A 1 83 ? -1.069 -1.648 -11.318 1.00 88.38 83 LYS A N 1
ATOM 666 C CA . LYS A 1 83 ? -0.838 -0.364 -11.995 1.00 88.38 83 LYS A CA 1
ATOM 667 C C . LYS A 1 83 ? -0.543 -0.593 -13.479 1.00 88.38 83 LYS A C 1
ATOM 669 O O . LYS A 1 83 ? 0.260 -1.456 -13.837 1.00 88.38 83 LYS A O 1
ATOM 674 N N . LEU A 1 84 ? -1.201 0.188 -14.337 1.00 89.75 84 LEU A N 1
ATOM 675 C CA . LEU A 1 84 ? -0.894 0.254 -15.765 1.00 89.75 84 LEU A CA 1
ATOM 676 C C . LEU A 1 84 ? 0.305 1.176 -15.976 1.00 89.75 84 LEU A C 1
ATOM 678 O O . LEU A 1 84 ? 0.198 2.394 -15.823 1.00 89.75 84 LEU A O 1
ATOM 682 N N . TYR A 1 85 ? 1.422 0.591 -16.381 1.00 88.56 85 TYR A N 1
ATOM 683 C CA . TYR A 1 85 ? 2.598 1.322 -16.817 1.00 88.56 85 TYR A CA 1
ATOM 684 C C . TYR A 1 85 ? 2.511 1.555 -18.313 1.00 88.56 85 TYR A C 1
ATOM 686 O O . TYR A 1 85 ? 2.360 0.621 -19.094 1.00 88.56 85 TYR A O 1
ATOM 694 N N . SER A 1 86 ? 2.584 2.819 -18.702 1.00 88.12 86 SER A N 1
ATOM 695 C CA . SER A 1 86 ? 2.503 3.237 -20.096 1.00 88.12 86 SER A CA 1
ATOM 696 C C . SER A 1 86 ? 3.419 4.432 -20.320 1.00 88.12 86 SER A C 1
ATOM 698 O O . SER A 1 86 ? 3.691 5.204 -19.398 1.00 88.12 86 SER A O 1
ATOM 700 N N . GLY A 1 87 ? 3.961 4.563 -21.529 1.00 84.94 87 GLY A N 1
ATOM 701 C CA . GLY A 1 87 ? 4.869 5.671 -21.848 1.00 84.94 87 GLY A CA 1
ATOM 702 C C . GLY A 1 87 ? 6.238 5.619 -21.152 1.00 84.94 87 GLY A C 1
ATOM 703 O O . GLY A 1 87 ? 6.963 6.612 -21.187 1.00 84.94 87 GLY A O 1
ATOM 704 N N . LEU A 1 88 ? 6.615 4.495 -20.530 1.00 86.56 88 LEU A N 1
ATOM 705 C CA . LEU A 1 88 ? 7.900 4.376 -19.839 1.00 86.56 88 LEU A CA 1
ATOM 706 C C . LEU A 1 88 ? 9.059 4.425 -20.834 1.00 86.56 88 LEU A C 1
ATOM 708 O O . LEU A 1 88 ? 9.154 3.594 -21.738 1.00 86.56 88 LEU A O 1
ATOM 712 N N . VAL A 1 89 ? 9.975 5.374 -20.633 1.00 87.62 89 VAL A N 1
ATOM 713 C CA . VAL A 1 89 ? 11.188 5.489 -21.445 1.00 87.62 89 VAL A CA 1
ATOM 714 C C . VAL A 1 89 ? 12.397 5.000 -20.665 1.00 87.62 89 VAL A C 1
ATOM 716 O O . VAL A 1 89 ? 12.806 5.594 -19.663 1.00 87.62 89 VAL A O 1
ATOM 719 N N . LEU A 1 90 ? 12.975 3.919 -21.177 1.00 87.62 90 LEU A N 1
ATOM 720 C CA . LEU A 1 90 ? 14.194 3.303 -20.690 1.00 87.62 90 LEU A CA 1
ATOM 721 C C . LEU A 1 90 ? 15.391 3.916 -21.420 1.00 87.62 90 LEU A C 1
ATOM 723 O O . LEU A 1 90 ? 15.516 3.820 -22.644 1.00 87.62 90 LEU A O 1
ATOM 727 N N . ASN A 1 91 ? 16.282 4.540 -20.660 1.00 86.94 91 ASN A N 1
ATOM 728 C CA . ASN A 1 91 ? 17.566 5.010 -21.151 1.00 86.94 91 ASN A CA 1
ATOM 729 C C . ASN A 1 91 ? 18.635 3.970 -20.828 1.00 86.94 91 ASN A C 1
ATOM 731 O O . ASN A 1 91 ? 18.834 3.623 -19.667 1.00 86.94 91 ASN A O 1
ATOM 735 N N . LEU A 1 92 ? 19.309 3.477 -21.862 1.00 85.25 92 LEU A N 1
ATOM 736 C CA . LEU A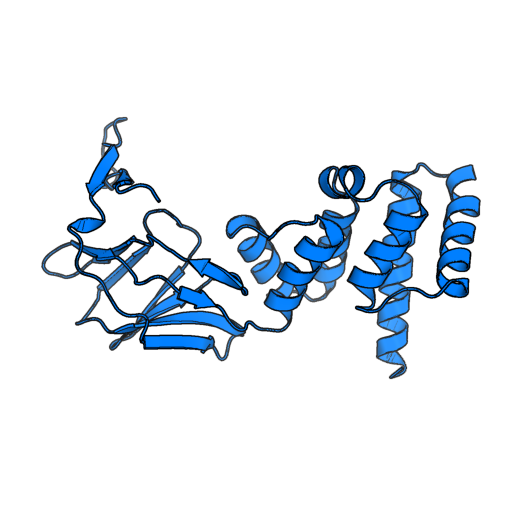 1 92 ? 20.334 2.447 -21.773 1.00 85.25 92 LEU A CA 1
ATOM 737 C C . LEU A 1 92 ? 21.673 3.005 -22.241 1.00 85.25 92 LEU A C 1
ATOM 739 O O . LEU A 1 92 ? 21.798 3.487 -23.368 1.00 85.25 92 LEU A O 1
ATOM 743 N N . GLU A 1 93 ? 22.679 2.905 -21.380 1.00 83.62 93 GLU A N 1
ATOM 744 C CA . GLU A 1 93 ? 24.046 3.335 -21.649 1.00 83.62 93 GLU A CA 1
ATOM 745 C C . GLU A 1 93 ? 24.864 2.156 -22.194 1.00 83.62 93 GLU A C 1
ATOM 747 O O . GLU A 1 93 ? 25.104 1.153 -21.510 1.00 83.62 93 GLU A O 1
ATOM 752 N N . TYR A 1 94 ? 25.299 2.295 -23.448 1.00 81.62 94 TYR A N 1
ATOM 753 C CA . TYR A 1 94 ? 26.206 1.374 -24.128 1.00 81.62 94 TYR A CA 1
ATOM 754 C C . TYR A 1 94 ? 27.586 2.020 -24.272 1.00 81.62 94 TYR A C 1
ATOM 756 O O . TYR A 1 94 ? 27.709 3.244 -24.264 1.00 81.62 94 TYR A O 1
ATOM 764 N N . ILE A 1 95 ? 28.619 1.217 -24.558 1.00 80.44 95 ILE A N 1
ATOM 765 C CA . ILE A 1 95 ? 29.940 1.744 -24.962 1.00 80.44 95 ILE A CA 1
ATOM 766 C C . ILE A 1 95 ? 29.822 2.716 -26.149 1.00 80.44 95 ILE A C 1
ATOM 768 O O . ILE A 1 95 ? 30.553 3.699 -26.222 1.00 80.44 95 ILE A O 1
ATOM 772 N N . SER A 1 96 ? 28.900 2.459 -27.083 1.00 80.75 96 SER A N 1
ATOM 773 C CA . SER A 1 96 ? 28.670 3.311 -28.257 1.00 80.75 96 SER A CA 1
ATOM 774 C C . SER A 1 96 ? 27.889 4.598 -27.960 1.00 80.75 96 SER A C 1
ATOM 776 O O . SER A 1 96 ? 27.642 5.373 -28.880 1.00 80.75 96 SER A O 1
ATOM 778 N N . GLY A 1 97 ? 27.451 4.801 -26.716 1.00 81.69 97 GLY A N 1
ATOM 779 C CA . GLY A 1 97 ? 26.592 5.903 -26.295 1.00 81.69 97 GLY A CA 1
ATOM 780 C C . GLY A 1 97 ? 25.194 5.460 -25.859 1.00 81.69 97 GLY A C 1
ATOM 781 O O . GLY A 1 97 ? 24.835 4.282 -25.918 1.00 81.69 97 GLY A O 1
ATOM 782 N N . ASN A 1 98 ? 24.403 6.436 -25.415 1.00 84.75 98 ASN A N 1
ATOM 783 C CA . ASN A 1 98 ? 23.066 6.214 -24.868 1.00 84.75 98 ASN A CA 1
ATOM 784 C C . ASN A 1 98 ? 22.037 5.924 -25.963 1.00 84.75 98 ASN A C 1
ATOM 786 O O . ASN A 1 98 ? 22.045 6.552 -27.025 1.00 84.75 98 ASN A O 1
ATOM 790 N N . LYS A 1 99 ? 21.108 5.014 -25.673 1.00 86.44 99 LYS A N 1
ATOM 791 C CA . LYS A 1 99 ? 19.930 4.745 -26.500 1.00 86.44 99 LYS A CA 1
ATOM 792 C C . LYS A 1 99 ? 18.673 4.790 -25.646 1.00 86.44 99 LYS A C 1
ATOM 794 O O . LYS A 1 99 ? 18.660 4.294 -24.523 1.00 86.44 99 LYS A O 1
ATOM 799 N N . LEU A 1 100 ? 17.620 5.358 -26.219 1.00 88.38 100 LEU A N 1
ATOM 800 C CA . LEU A 1 100 ? 16.311 5.467 -25.594 1.00 88.38 100 LEU A CA 1
ATOM 801 C C . LEU A 1 100 ? 15.351 4.469 -26.220 1.00 88.38 100 LEU A C 1
ATOM 803 O O . LEU A 1 100 ? 15.290 4.357 -27.446 1.00 88.38 100 LEU A O 1
ATOM 807 N N . TYR A 1 101 ? 14.584 3.802 -25.372 1.00 87.62 101 TYR A N 1
ATOM 808 C CA . TYR A 1 101 ? 13.566 2.849 -25.772 1.00 87.62 101 TYR A CA 1
ATOM 809 C C . TYR A 1 101 ? 12.256 3.163 -25.069 1.00 87.62 101 TYR A C 1
ATOM 811 O O . TYR A 1 101 ? 12.246 3.465 -23.878 1.00 87.62 101 TYR A O 1
ATOM 819 N N . LEU A 1 102 ? 11.157 3.068 -25.808 1.00 88.69 102 LEU A N 1
ATOM 820 C CA . LEU A 1 102 ? 9.824 3.055 -25.223 1.00 88.69 102 LEU A CA 1
ATOM 821 C C . LEU A 1 102 ? 9.511 1.619 -24.798 1.00 88.69 102 LEU A C 1
ATOM 823 O O . LEU A 1 102 ? 9.674 0.699 -25.596 1.00 88.69 102 LEU A O 1
ATOM 827 N N . LEU A 1 103 ? 9.072 1.408 -23.567 1.00 88.88 103 LEU A N 1
ATOM 828 C CA . LEU A 1 103 ? 8.529 0.113 -23.168 1.00 88.88 103 LEU A CA 1
ATOM 829 C C . LEU A 1 103 ? 7.083 0.013 -23.644 1.00 88.88 103 LEU A C 1
ATOM 831 O O . LEU A 1 103 ? 6.352 1.004 -23.607 1.00 88.88 103 LEU A O 1
ATOM 835 N N . GLU A 1 104 ? 6.681 -1.169 -24.108 1.00 90.06 104 GLU A N 1
ATOM 836 C CA . GLU A 1 104 ? 5.261 -1.432 -24.337 1.00 90.06 104 GLU A CA 1
ATOM 837 C C . GLU A 1 104 ? 4.460 -1.280 -23.042 1.00 90.06 104 GLU A C 1
ATOM 839 O O . GLU A 1 104 ? 5.003 -1.441 -21.951 1.00 90.06 104 GLU A O 1
ATOM 844 N N . ASP A 1 105 ? 3.176 -0.960 -23.169 1.00 90.50 105 ASP A N 1
ATOM 845 C CA . ASP A 1 105 ? 2.302 -0.829 -22.011 1.00 90.50 105 ASP A CA 1
ATOM 846 C C . ASP A 1 105 ? 2.132 -2.191 -21.328 1.00 90.50 105 ASP A C 1
ATOM 848 O O . ASP A 1 105 ? 1.897 -3.208 -21.988 1.00 90.50 105 ASP A O 1
ATOM 852 N N . PHE A 1 106 ? 2.212 -2.215 -20.001 1.00 89.31 106 PHE A N 1
ATOM 853 C CA . PHE A 1 106 ? 2.056 -3.443 -19.228 1.00 89.31 106 PHE A CA 1
ATOM 854 C C . PHE A 1 106 ? 1.356 -3.192 -17.896 1.00 89.31 106 PHE A C 1
ATOM 856 O O . PHE A 1 106 ? 1.420 -2.106 -17.319 1.00 89.31 106 PHE A O 1
ATOM 863 N N . VAL A 1 107 ? 0.699 -4.233 -17.390 1.00 88.50 107 VAL A N 1
ATOM 864 C CA . VAL A 1 107 ? 0.123 -4.262 -16.046 1.00 88.50 107 VAL A CA 1
ATOM 865 C C . VAL A 1 107 ? 0.832 -5.342 -15.260 1.00 88.50 107 VAL A C 1
ATOM 867 O O . VAL A 1 107 ? 1.001 -6.461 -15.736 1.00 88.50 107 VAL A O 1
ATOM 870 N N . VAL A 1 108 ? 1.220 -5.020 -14.034 1.00 83.75 108 VAL A N 1
ATOM 871 C CA . VAL A 1 108 ? 1.668 -6.043 -13.099 1.00 83.75 108 VAL A CA 1
ATOM 872 C C . VAL A 1 108 ? 0.454 -6.790 -12.564 1.00 83.75 108 VAL A C 1
ATOM 874 O O . VAL A 1 108 ? -0.353 -6.212 -11.843 1.00 83.75 108 VAL A O 1
ATOM 877 N N . GLU A 1 109 ? 0.346 -8.083 -12.847 1.00 77.50 109 GLU A N 1
ATOM 878 C CA . GLU A 1 109 ? -0.811 -8.876 -12.410 1.00 77.50 109 GLU A CA 1
ATOM 879 C C . GLU A 1 109 ? -0.694 -9.420 -10.979 1.00 77.50 109 GLU A C 1
ATOM 881 O O . GLU A 1 109 ? -1.711 -9.622 -10.321 1.00 77.50 109 GLU A O 1
ATOM 886 N N . ALA A 1 110 ? 0.524 -9.644 -10.482 1.00 77.19 110 ALA A N 1
ATOM 887 C CA . ALA A 1 110 ? 0.761 -10.232 -9.167 1.00 77.19 110 ALA A CA 1
ATOM 888 C C . ALA A 1 110 ? 1.993 -9.621 -8.494 1.00 77.19 110 ALA A C 1
ATOM 890 O O . ALA A 1 110 ? 2.957 -9.251 -9.168 1.00 77.19 110 ALA A O 1
ATOM 891 N N . GLY A 1 111 ? 1.961 -9.553 -7.165 1.00 79.75 111 GLY A N 1
ATOM 892 C CA . GLY A 1 111 ? 3.109 -9.201 -6.336 1.00 79.75 111 GLY A CA 1
ATOM 893 C C . GLY A 1 111 ? 3.278 -10.186 -5.194 1.00 79.75 111 GLY A C 1
ATOM 894 O O . GLY A 1 111 ? 2.616 -11.219 -5.131 1.00 79.75 111 GLY A O 1
ATOM 895 N N . ASP A 1 112 ? 4.199 -9.879 -4.295 1.00 84.12 112 ASP A N 1
ATOM 896 C CA . ASP A 1 112 ? 4.334 -10.620 -3.051 1.00 84.12 112 ASP A CA 1
ATOM 897 C C . ASP A 1 112 ? 3.307 -10.175 -1.998 1.00 84.12 112 ASP A C 1
ATOM 899 O O . ASP A 1 112 ? 2.559 -9.208 -2.166 1.00 84.12 112 ASP A O 1
ATOM 903 N N . VAL A 1 113 ? 3.319 -10.870 -0.859 1.00 85.38 113 VAL A N 1
ATOM 904 C CA . VAL A 1 113 ? 2.412 -10.599 0.263 1.00 85.38 113 VAL A CA 1
ATOM 905 C C . VAL A 1 113 ? 2.541 -9.156 0.765 1.00 85.38 113 VAL A C 1
ATOM 907 O O . VAL A 1 113 ? 1.531 -8.549 1.113 1.00 85.38 113 VAL A O 1
ATOM 910 N N . ILE A 1 114 ? 3.752 -8.584 0.794 1.00 88.00 114 ILE A N 1
ATOM 911 C CA . ILE A 1 114 ? 3.975 -7.205 1.261 1.00 88.00 114 ILE A CA 1
ATOM 912 C C . ILE A 1 114 ? 3.373 -6.205 0.267 1.00 88.00 114 ILE A C 1
ATOM 914 O O . ILE A 1 114 ? 2.638 -5.305 0.673 1.00 88.00 114 ILE A O 1
ATOM 918 N N . SER A 1 115 ? 3.625 -6.383 -1.030 1.00 88.62 115 SER A N 1
ATOM 919 C CA . SER A 1 115 ? 3.099 -5.527 -2.096 1.00 88.62 115 SER A CA 1
ATOM 920 C C . SER A 1 115 ? 1.577 -5.537 -2.105 1.00 88.62 115 SER A C 1
ATOM 922 O O . SER A 1 115 ? 0.946 -4.478 -2.113 1.00 88.62 115 SER A O 1
ATOM 924 N N . GLU A 1 116 ? 0.978 -6.729 -2.057 1.00 88.81 116 GLU A N 1
ATOM 925 C CA . GLU A 1 116 ? -0.472 -6.894 -1.988 1.00 88.81 116 GLU A CA 1
ATOM 926 C C . GLU A 1 116 ? -1.046 -6.244 -0.728 1.00 88.81 116 GLU A C 1
ATOM 928 O O . GLU A 1 116 ? -2.088 -5.581 -0.791 1.00 88.81 116 GLU A O 1
ATOM 933 N N . TYR A 1 117 ? -0.352 -6.383 0.407 1.00 91.12 117 TYR A N 1
ATOM 934 C CA . TYR A 1 117 ? -0.760 -5.784 1.670 1.00 91.12 117 TYR A CA 1
ATOM 935 C C . TYR A 1 117 ? -0.790 -4.253 1.581 1.00 91.12 117 TYR A C 1
ATOM 937 O O . TYR A 1 117 ? -1.812 -3.657 1.928 1.00 91.12 117 TYR A O 1
ATOM 945 N N . ILE A 1 118 ? 0.277 -3.620 1.080 1.00 93.44 118 ILE A N 1
ATOM 946 C CA . ILE A 1 118 ? 0.353 -2.160 0.910 1.00 93.44 118 ILE A CA 1
ATOM 947 C C . ILE A 1 118 ? -0.755 -1.684 -0.033 1.00 93.44 118 ILE A C 1
ATOM 949 O O . ILE A 1 118 ? -1.586 -0.866 0.363 1.00 93.44 118 ILE A O 1
ATOM 953 N N . CYS A 1 119 ? -0.828 -2.246 -1.244 1.00 92.69 119 CYS A N 1
ATOM 954 C CA . CYS A 1 119 ? -1.787 -1.814 -2.264 1.00 92.69 119 CYS A CA 1
ATOM 955 C C . CYS A 1 119 ? -3.236 -1.951 -1.779 1.00 92.69 119 CYS A C 1
ATOM 957 O O . CYS A 1 119 ? -4.057 -1.051 -1.957 1.00 92.69 119 CYS A O 1
ATOM 959 N N . THR A 1 120 ? -3.558 -3.069 -1.125 1.00 92.75 120 THR A N 1
ATOM 960 C CA . THR A 1 120 ? -4.903 -3.304 -0.589 1.00 92.75 120 THR A CA 1
ATOM 961 C C . THR A 1 120 ? -5.214 -2.355 0.563 1.00 92.75 120 THR A C 1
ATOM 963 O O . THR A 1 120 ? -6.339 -1.875 0.667 1.00 92.75 120 THR A O 1
ATOM 966 N N . THR A 1 121 ? -4.243 -2.057 1.430 1.00 95.75 121 THR A N 1
ATOM 967 C CA . THR A 1 121 ? -4.435 -1.102 2.528 1.00 95.75 121 THR A CA 1
ATOM 968 C C . THR A 1 121 ? -4.725 0.299 2.002 1.00 95.75 121 THR A C 1
ATOM 970 O O . THR A 1 121 ? -5.727 0.869 2.420 1.00 95.75 121 THR A O 1
ATOM 973 N N . TYR A 1 122 ? -3.967 0.809 1.027 1.00 96.62 122 TYR A N 1
ATOM 974 C CA . TYR A 1 122 ? -4.251 2.107 0.395 1.00 96.62 122 TYR A CA 1
ATOM 975 C C . TYR A 1 122 ? -5.651 2.149 -0.238 1.00 96.62 122 TYR A C 1
ATOM 977 O O . TYR A 1 122 ? -6.438 3.052 0.048 1.00 96.62 122 TYR A O 1
ATOM 985 N N . LYS A 1 123 ? -6.035 1.112 -0.993 1.00 94.88 123 LYS A N 1
ATOM 986 C CA . LYS A 1 123 ? -7.378 1.025 -1.597 1.00 94.88 123 LYS A CA 1
ATOM 987 C C . LYS A 1 123 ? -8.499 1.006 -0.563 1.00 94.88 123 LYS A C 1
ATOM 989 O O . LYS A 1 123 ? -9.545 1.622 -0.758 1.00 94.88 123 LYS A O 1
ATOM 994 N N . LEU A 1 124 ? -8.313 0.267 0.528 1.00 95.12 124 LEU A N 1
ATOM 995 C CA . LEU A 1 124 ? -9.328 0.134 1.569 1.00 95.12 124 LEU A CA 1
ATOM 996 C C . LEU A 1 124 ? -9.430 1.387 2.435 1.00 95.12 124 LEU A C 1
ATOM 998 O O . LEU A 1 124 ? -10.548 1.835 2.697 1.00 95.12 124 LEU A O 1
ATOM 1002 N N . ALA A 1 125 ? -8.288 1.912 2.869 1.00 97.06 125 ALA A N 1
ATOM 1003 C CA . ALA A 1 125 ? -8.183 2.975 3.854 1.00 97.06 125 ALA A CA 1
ATOM 1004 C C . ALA A 1 125 ? -8.266 4.364 3.222 1.00 97.06 125 ALA A C 1
ATOM 1006 O O . ALA A 1 125 ? -8.996 5.202 3.728 1.00 97.06 125 ALA A O 1
ATOM 1007 N N . LEU A 1 126 ? -7.597 4.595 2.095 1.00 97.06 126 LEU A N 1
ATOM 1008 C CA . LEU A 1 126 ? -7.480 5.921 1.476 1.00 97.06 126 LEU A CA 1
ATOM 1009 C C . LEU A 1 126 ? -8.294 6.056 0.179 1.00 97.06 126 LEU A C 1
ATOM 1011 O O . LEU A 1 126 ? -8.407 7.138 -0.380 1.00 97.06 126 LEU A O 1
ATOM 1015 N N . LYS A 1 127 ? -8.908 4.963 -0.299 1.00 95.50 127 LYS A N 1
ATOM 1016 C CA . LYS A 1 127 ? -9.725 4.919 -1.532 1.00 95.50 127 LYS A CA 1
ATOM 1017 C C . LYS A 1 127 ? -8.966 5.322 -2.803 1.00 95.50 127 LYS A C 1
ATOM 1019 O O . LYS A 1 127 ? -9.589 5.716 -3.788 1.00 95.50 127 LYS A O 1
ATOM 1024 N N . ARG A 1 128 ? -7.644 5.152 -2.811 1.00 94.88 128 ARG A N 1
ATOM 1025 C CA . ARG A 1 128 ? -6.780 5.372 -3.976 1.00 94.88 128 ARG A CA 1
ATOM 1026 C C . ARG A 1 128 ? -5.746 4.264 -4.132 1.00 94.88 128 ARG A C 1
ATOM 1028 O O . ARG A 1 128 ? -5.540 3.459 -3.223 1.00 94.88 128 ARG A O 1
ATOM 1035 N N . ASP A 1 129 ? -5.105 4.240 -5.293 1.00 92.44 129 ASP A N 1
ATOM 1036 C CA . ASP A 1 129 ? -3.869 3.492 -5.484 1.00 92.44 129 ASP A CA 1
ATOM 1037 C C . ASP A 1 129 ? -2.712 4.188 -4.743 1.00 92.44 129 ASP A C 1
ATOM 1039 O O . ASP A 1 129 ? -2.698 5.409 -4.559 1.00 92.44 129 ASP A O 1
ATOM 1043 N N . VAL A 1 130 ? -1.757 3.386 -4.278 1.00 92.75 130 VAL A N 1
ATOM 1044 C CA . VAL A 1 130 ? -0.486 3.892 -3.747 1.00 92.75 130 VAL A CA 1
ATOM 1045 C C . VAL A 1 130 ? 0.371 4.398 -4.908 1.00 92.75 130 VAL A C 1
ATOM 1047 O O . VAL A 1 130 ? 0.315 3.829 -5.997 1.00 92.75 130 VAL A O 1
ATOM 1050 N N . GLU A 1 131 ? 1.153 5.453 -4.694 1.00 90.12 131 GLU A N 1
ATOM 1051 C CA . GLU A 1 131 ? 2.119 5.936 -5.689 1.00 90.12 131 GLU A CA 1
ATOM 1052 C C . GLU A 1 131 ? 3.502 5.305 -5.472 1.00 90.12 131 GLU A C 1
ATOM 1054 O O . GLU A 1 131 ? 3.793 4.784 -4.395 1.00 90.12 131 GLU A O 1
ATOM 1059 N N . GLU A 1 132 ? 4.370 5.318 -6.489 1.00 85.69 132 GLU A N 1
ATOM 1060 C CA . GLU A 1 132 ? 5.642 4.578 -6.457 1.00 85.69 132 GLU A CA 1
ATOM 1061 C C . GLU A 1 132 ? 6.539 4.965 -5.277 1.00 85.69 132 GLU A C 1
ATOM 1063 O O . GLU A 1 132 ? 7.225 4.099 -4.735 1.00 85.69 132 GLU A O 1
ATOM 1068 N N . GLU A 1 133 ? 6.571 6.242 -4.885 1.00 85.94 133 GLU A N 1
ATOM 1069 C CA . GLU A 1 133 ? 7.463 6.723 -3.820 1.00 85.94 133 GLU A CA 1
ATOM 1070 C C . GLU A 1 133 ? 7.033 6.158 -2.467 1.00 85.94 133 GLU A C 1
ATOM 1072 O O . GLU A 1 133 ? 7.804 5.453 -1.816 1.00 85.94 133 GLU A O 1
ATOM 1077 N N . GLU A 1 134 ? 5.762 6.355 -2.114 1.00 90.19 134 GLU A N 1
ATOM 1078 C CA . GLU A 1 134 ? 5.161 5.801 -0.901 1.00 90.19 134 GLU A CA 1
ATOM 1079 C C . GLU A 1 134 ? 5.243 4.270 -0.879 1.00 90.19 134 GLU A C 1
ATOM 1081 O O . GLU A 1 134 ? 5.579 3.673 0.146 1.00 90.19 134 GLU A O 1
ATOM 1086 N N . PHE A 1 135 ? 4.963 3.624 -2.016 1.00 90.88 135 PHE A N 1
ATOM 1087 C CA . PHE A 1 135 ? 5.036 2.174 -2.137 1.00 90.88 135 PHE A CA 1
ATOM 1088 C C . PHE A 1 135 ? 6.444 1.671 -1.838 1.00 90.88 135 PHE A C 1
ATOM 1090 O O . PHE A 1 135 ? 6.603 0.802 -0.984 1.00 90.88 135 PHE A O 1
ATOM 1097 N N . ASN A 1 136 ? 7.461 2.217 -2.510 1.00 86.25 136 ASN A N 1
ATOM 1098 C CA . ASN A 1 136 ? 8.842 1.779 -2.337 1.00 86.25 136 ASN A CA 1
ATOM 1099 C C . ASN A 1 136 ? 9.327 2.028 -0.907 1.00 86.25 136 ASN A C 1
ATOM 1101 O O . ASN A 1 136 ? 9.950 1.146 -0.312 1.00 86.25 136 ASN A O 1
ATOM 1105 N N . GLU A 1 137 ? 9.004 3.183 -0.322 1.00 87.25 137 GLU A N 1
ATOM 1106 C CA . GLU A 1 137 ? 9.340 3.466 1.070 1.00 87.25 137 GLU A CA 1
ATOM 1107 C C . GLU A 1 137 ? 8.759 2.427 2.030 1.00 87.25 137 GLU A C 1
ATOM 1109 O O . GLU A 1 137 ? 9.496 1.837 2.826 1.00 87.25 137 GLU A O 1
ATOM 1114 N N . TRP A 1 138 ? 7.448 2.184 1.960 1.00 92.25 138 TRP A N 1
ATOM 1115 C CA . TRP A 1 138 ? 6.791 1.230 2.849 1.00 92.25 138 TRP A CA 1
ATOM 1116 C C . TRP A 1 138 ? 7.246 -0.196 2.597 1.00 92.25 138 TRP A C 1
ATOM 1118 O O . TRP A 1 138 ? 7.515 -0.929 3.548 1.00 92.25 138 TRP A O 1
ATOM 1128 N N . TYR A 1 139 ? 7.400 -0.573 1.332 1.00 88.19 139 TYR A N 1
ATOM 1129 C CA . TYR A 1 139 ? 7.849 -1.896 0.933 1.00 88.19 139 TYR A CA 1
ATOM 1130 C C . TYR A 1 139 ? 9.216 -2.224 1.539 1.00 88.19 139 TYR A C 1
ATOM 1132 O O . TYR A 1 139 ? 9.373 -3.254 2.197 1.00 88.19 139 TYR A O 1
ATOM 1140 N N . PHE A 1 140 ? 10.197 -1.324 1.409 1.00 85.38 140 PHE A N 1
ATOM 1141 C CA . PHE A 1 140 ? 11.530 -1.559 1.965 1.00 85.38 140 PHE A CA 1
ATOM 1142 C C . PHE A 1 140 ? 11.567 -1.524 3.492 1.00 85.38 140 PHE A C 1
ATOM 1144 O O . PHE A 1 140 ? 12.355 -2.267 4.082 1.00 85.38 140 PHE A O 1
ATOM 1151 N N . LYS A 1 141 ? 10.741 -0.694 4.143 1.00 89.12 141 LYS A N 1
ATOM 1152 C CA . LYS A 1 141 ? 10.645 -0.683 5.611 1.00 89.12 141 LYS A CA 1
ATOM 1153 C C . LYS A 1 141 ? 10.048 -2.008 6.119 1.00 89.12 141 LYS A C 1
ATOM 1155 O O . LYS A 1 141 ? 10.658 -2.663 6.960 1.00 89.12 141 LYS A O 1
ATOM 1160 N N . LEU A 1 142 ? 8.935 -2.461 5.535 1.00 88.81 142 LEU A N 1
ATOM 1161 C CA . LEU A 1 142 ? 8.241 -3.702 5.915 1.00 88.81 142 LEU A CA 1
ATOM 1162 C C . LEU A 1 142 ? 9.037 -4.971 5.592 1.00 88.81 142 LEU A C 1
ATOM 1164 O O . LEU A 1 142 ? 8.905 -5.977 6.284 1.00 88.81 142 LEU A O 1
ATOM 1168 N N . GLN A 1 143 ? 9.880 -4.942 4.557 1.00 84.75 143 GLN A N 1
ATOM 1169 C CA . GLN A 1 143 ? 10.747 -6.073 4.230 1.00 84.75 143 GLN A CA 1
ATOM 1170 C C . GLN A 1 143 ? 11.846 -6.294 5.283 1.00 84.75 143 GLN A C 1
ATOM 1172 O O . GLN A 1 143 ? 12.321 -7.419 5.450 1.00 84.75 143 GLN A O 1
ATOM 1177 N N . ARG A 1 144 ? 12.295 -5.231 5.961 1.00 83.00 144 ARG A N 1
ATOM 1178 C CA . ARG A 1 144 ? 13.427 -5.291 6.898 1.00 83.00 144 ARG A CA 1
ATOM 1179 C C . ARG A 1 144 ? 13.007 -5.692 8.305 1.00 83.00 144 ARG A C 1
ATOM 1181 O O . ARG A 1 144 ? 13.736 -6.441 8.949 1.00 83.00 144 ARG A O 1
ATOM 1188 N N . GLU A 1 145 ? 11.866 -5.197 8.774 1.00 80.94 145 GLU A N 1
ATOM 1189 C CA . GLU A 1 145 ? 11.469 -5.291 10.179 1.00 80.94 145 GLU A CA 1
ATOM 1190 C C . GLU A 1 145 ? 9.958 -5.527 10.295 1.00 80.94 145 GLU A C 1
ATOM 1192 O O . GLU A 1 145 ? 9.156 -4.765 9.761 1.00 80.94 145 GLU A O 1
ATOM 1197 N N . ALA A 1 146 ? 9.559 -6.586 11.005 1.00 68.38 146 ALA A N 1
ATOM 1198 C CA . ALA A 1 146 ? 8.145 -6.931 11.170 1.00 68.38 146 ALA A CA 1
ATOM 1199 C C . ALA A 1 146 ? 7.382 -5.897 12.017 1.00 68.38 146 ALA A C 1
ATOM 1201 O O . ALA A 1 146 ? 6.207 -5.648 11.755 1.00 68.38 146 ALA A O 1
ATOM 1202 N N . ASP A 1 147 ? 8.052 -5.261 12.983 1.00 74.19 147 ASP A N 1
ATOM 1203 C CA . ASP A 1 147 ? 7.442 -4.283 13.894 1.00 74.19 147 ASP A CA 1
ATOM 1204 C C . ASP A 1 147 ? 6.991 -2.998 13.172 1.00 74.19 147 ASP A C 1
ATOM 1206 O O . ASP A 1 147 ? 6.062 -2.323 13.617 1.00 74.19 147 ASP A O 1
ATOM 1210 N N . VAL A 1 148 ? 7.544 -2.725 11.982 1.00 87.69 148 VAL A N 1
ATOM 1211 C CA . VAL A 1 148 ? 7.153 -1.607 11.105 1.00 87.69 148 VAL A CA 1
ATOM 1212 C C . VAL A 1 148 ? 5.708 -1.732 10.619 1.00 87.69 148 VAL A C 1
ATOM 1214 O O . VAL A 1 148 ? 5.101 -0.729 10.243 1.00 87.69 148 VAL A O 1
ATOM 1217 N N . ILE A 1 149 ? 5.104 -2.928 10.629 1.00 87.25 149 ILE A N 1
ATOM 1218 C CA . ILE A 1 149 ? 3.703 -3.077 10.207 1.00 87.25 149 ILE A CA 1
ATOM 1219 C C . ILE A 1 149 ? 2.755 -2.235 11.063 1.00 87.25 149 ILE A C 1
ATOM 1221 O O . ILE A 1 149 ? 1.765 -1.713 10.546 1.00 87.25 149 ILE A O 1
ATOM 1225 N N . ASN A 1 150 ? 3.087 -2.051 12.341 1.00 88.56 150 ASN A N 1
ATOM 1226 C CA . ASN A 1 150 ? 2.296 -1.241 13.254 1.00 88.56 150 ASN A CA 1
ATOM 1227 C C . ASN A 1 150 ? 2.401 0.235 12.877 1.00 88.56 150 ASN A C 1
ATOM 1229 O O . ASN A 1 150 ? 1.376 0.901 12.732 1.00 88.56 150 ASN A O 1
ATOM 1233 N N . ASP A 1 151 ? 3.621 0.707 12.622 1.00 91.75 151 ASP A N 1
ATOM 1234 C CA . ASP A 1 151 ? 3.886 2.072 12.170 1.00 91.75 151 ASP A CA 1
ATOM 1235 C C . ASP A 1 151 ? 3.224 2.358 10.823 1.00 91.75 151 ASP A C 1
ATOM 1237 O O . ASP A 1 151 ? 2.665 3.433 10.628 1.00 91.75 151 ASP A O 1
ATOM 1241 N N . PHE A 1 152 ? 3.227 1.386 9.908 1.00 94.50 152 PHE A N 1
ATOM 1242 C CA . PHE A 1 152 ? 2.551 1.505 8.621 1.00 94.50 152 PHE A CA 1
ATOM 1243 C C . PHE A 1 152 ? 1.037 1.673 8.787 1.00 94.50 152 PHE A C 1
ATOM 1245 O O . PHE A 1 152 ? 0.459 2.619 8.256 1.00 94.50 152 PHE A O 1
ATOM 1252 N N . ILE A 1 153 ? 0.381 0.784 9.542 1.00 94.25 153 ILE A N 1
ATOM 1253 C CA . ILE A 1 153 ? -1.070 0.873 9.781 1.00 94.25 153 ILE A CA 1
ATOM 1254 C C . ILE A 1 153 ? -1.409 2.197 10.468 1.00 94.25 153 ILE A C 1
ATOM 1256 O O . ILE A 1 153 ? -2.334 2.887 10.039 1.00 94.25 153 ILE A O 1
ATOM 1260 N N . ARG A 1 154 ? -0.642 2.564 11.499 1.00 93.75 154 ARG A N 1
ATOM 1261 C CA . ARG A 1 154 ? -0.814 3.808 12.248 1.00 93.75 154 ARG A CA 1
ATOM 1262 C C . ARG A 1 154 ? -0.653 5.028 11.346 1.00 93.75 154 ARG A C 1
ATOM 1264 O O . ARG A 1 154 ? -1.512 5.899 11.379 1.00 93.75 154 ARG A O 1
ATOM 1271 N N . ASN A 1 155 ? 0.382 5.074 10.506 1.00 95.31 155 ASN A N 1
ATOM 1272 C CA . ASN A 1 155 ? 0.621 6.188 9.588 1.00 95.31 155 ASN A CA 1
ATOM 1273 C C . ASN A 1 155 ? -0.541 6.390 8.606 1.00 95.31 155 ASN A C 1
ATOM 1275 O O . ASN A 1 155 ? -0.972 7.519 8.401 1.00 95.31 155 ASN A O 1
ATOM 1279 N N . ILE A 1 156 ? -1.084 5.300 8.058 1.00 96.25 156 ILE A N 1
ATOM 1280 C CA . ILE A 1 156 ? -2.217 5.371 7.133 1.00 96.25 156 ILE A CA 1
ATOM 1281 C C . ILE A 1 156 ? -3.491 5.806 7.859 1.00 96.25 156 ILE A C 1
ATOM 1283 O O . ILE A 1 156 ? -4.150 6.746 7.428 1.00 96.25 156 ILE A O 1
ATOM 1287 N N . VAL A 1 157 ? -3.854 5.139 8.956 1.00 94.94 157 VAL A N 1
ATOM 1288 C CA . VAL A 1 157 ? -5.159 5.325 9.616 1.00 94.94 157 VAL A CA 1
ATOM 1289 C C . VAL A 1 157 ? -5.241 6.631 10.418 1.00 94.94 157 VAL A C 1
ATOM 1291 O O . VAL A 1 157 ? -6.329 7.179 10.578 1.00 94.94 157 VAL A O 1
ATOM 1294 N N . MET A 1 158 ? -4.107 7.161 10.879 1.00 94.94 158 MET A N 1
ATOM 1295 C CA . MET A 1 158 ? -4.037 8.460 11.562 1.00 94.94 15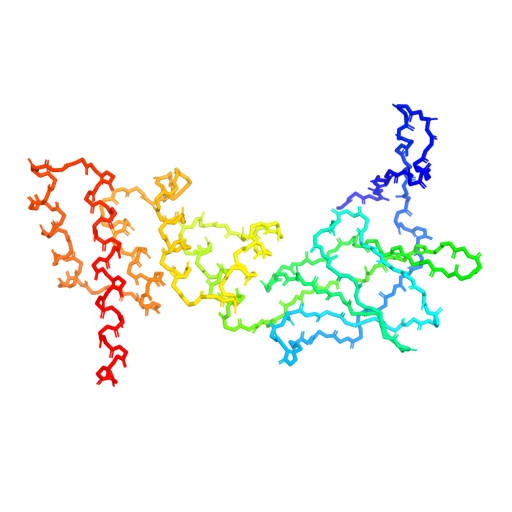8 MET A CA 1
ATOM 1296 C C . MET A 1 158 ? -3.815 9.639 10.607 1.00 94.94 158 MET A C 1
ATOM 1298 O O . MET A 1 158 ? -3.687 10.769 11.064 1.00 94.94 158 MET A O 1
ATOM 1302 N N . SER A 1 159 ? -3.738 9.404 9.295 1.00 96.12 159 SER A N 1
ATOM 1303 C CA . SER A 1 159 ? -3.553 10.489 8.331 1.00 96.12 159 SER A CA 1
ATOM 1304 C C . SER A 1 159 ? -4.807 11.363 8.199 1.00 96.12 159 SER A C 1
ATOM 1306 O O . SER A 1 159 ? -5.943 10.895 8.347 1.00 96.12 159 SER A O 1
ATOM 1308 N N . ASP A 1 160 ? -4.603 12.632 7.842 1.00 95.69 160 ASP A N 1
ATOM 1309 C CA . ASP A 1 160 ? -5.700 13.531 7.470 1.00 95.69 160 ASP A CA 1
ATOM 1310 C C . ASP A 1 160 ? -6.495 12.954 6.290 1.00 95.69 160 ASP A C 1
ATOM 1312 O O . ASP A 1 160 ? -7.725 12.935 6.318 1.00 95.69 160 ASP A O 1
ATOM 1316 N N . GLU A 1 161 ? -5.794 12.380 5.305 1.00 96.19 161 GLU A N 1
ATOM 1317 C CA . GLU A 1 161 ? -6.392 11.730 4.134 1.00 96.19 161 GLU A CA 1
ATOM 1318 C C . GLU A 1 161 ? -7.386 10.630 4.541 1.00 96.19 161 GLU A C 1
ATOM 1320 O O . GLU A 1 161 ? -8.503 10.563 4.022 1.00 96.19 161 GLU A O 1
ATOM 1325 N N . PHE A 1 162 ? -7.029 9.801 5.525 1.00 97.00 162 PHE A N 1
ATOM 1326 C CA . PHE A 1 162 ? -7.937 8.792 6.061 1.00 97.00 162 PHE A CA 1
ATOM 1327 C C . PHE A 1 162 ? -9.188 9.416 6.681 1.00 97.00 162 PHE A C 1
ATOM 1329 O O . PHE A 1 162 ? -10.301 8.946 6.428 1.00 97.00 162 PHE A O 1
ATOM 1336 N N . SER A 1 163 ? -9.018 10.459 7.496 1.00 93.94 163 SER A N 1
ATOM 1337 C CA . SER A 1 163 ? -10.127 11.128 8.187 1.00 93.94 163 SER A CA 1
ATOM 1338 C C . SER A 1 163 ? -11.068 11.852 7.218 1.00 93.94 163 SER A C 1
ATOM 1340 O O . SER A 1 163 ? -12.273 11.945 7.471 1.00 93.94 163 SER A O 1
ATOM 1342 N N . GLU A 1 164 ? -10.554 12.326 6.083 1.00 95.75 164 GLU A N 1
ATOM 1343 C CA . GLU A 1 164 ? -11.358 12.941 5.028 1.00 95.75 164 GLU A CA 1
ATOM 1344 C C . GLU A 1 164 ? -12.282 11.935 4.332 1.00 95.75 164 GLU A C 1
ATOM 1346 O O . GLU A 1 164 ? -13.441 12.266 4.043 1.00 95.75 164 GLU A O 1
ATOM 1351 N N . VAL A 1 165 ? -11.802 10.710 4.089 1.00 96.94 165 VAL A N 1
ATOM 1352 C CA . VAL A 1 165 ? -12.554 9.683 3.348 1.00 96.94 165 VAL A CA 1
ATOM 1353 C C . VAL A 1 165 ? -13.366 8.737 4.242 1.00 96.94 165 VAL A C 1
ATOM 1355 O O . VAL A 1 165 ? -14.395 8.230 3.794 1.00 96.94 165 VAL A O 1
ATOM 1358 N N . ASN A 1 166 ? -12.972 8.527 5.503 1.00 95.62 166 ASN A N 1
ATOM 1359 C CA . ASN A 1 166 ? -13.646 7.635 6.458 1.00 95.62 166 ASN A CA 1
ATOM 1360 C C . ASN A 1 166 ? -14.212 8.425 7.641 1.00 95.62 166 ASN A C 1
ATOM 1362 O O . ASN A 1 166 ? -13.643 8.471 8.732 1.00 95.62 166 ASN A O 1
ATOM 1366 N N . LYS A 1 167 ? -15.357 9.071 7.423 1.00 93.44 167 LYS A N 1
ATOM 1367 C CA . LYS A 1 167 ? -15.949 9.968 8.418 1.00 93.44 167 LYS A CA 1
ATOM 1368 C C . LYS A 1 167 ? -16.707 9.202 9.497 1.00 93.44 167 LYS A C 1
ATOM 1370 O O . LYS A 1 167 ? -17.597 8.406 9.202 1.00 93.44 167 LYS A O 1
ATOM 1375 N N . GLY A 1 168 ? -16.427 9.557 10.746 1.00 94.56 168 GLY A N 1
ATOM 1376 C CA . GLY A 1 168 ? -17.131 9.046 11.917 1.00 94.56 168 GLY A CA 1
ATOM 1377 C C . GLY A 1 168 ? -16.554 7.742 12.469 1.00 94.56 168 GLY A C 1
ATOM 1378 O O . GLY A 1 168 ? -15.791 7.034 11.814 1.00 94.56 168 GLY A O 1
ATOM 1379 N N . LEU A 1 169 ? -16.946 7.443 13.708 1.00 95.88 169 LEU A N 1
ATOM 1380 C CA . LEU A 1 169 ? -16.392 6.350 14.507 1.00 95.88 169 LEU A CA 1
ATOM 1381 C C . LEU A 1 169 ? -16.601 4.969 13.870 1.00 95.88 169 LEU A C 1
ATOM 1383 O O . LEU A 1 169 ? -15.672 4.167 13.829 1.00 95.88 169 LEU A O 1
ATOM 1387 N N . ASP A 1 170 ? -17.799 4.704 13.347 1.00 96.81 170 ASP A N 1
ATOM 1388 C CA . ASP A 1 170 ? -18.132 3.400 12.762 1.00 96.81 170 ASP A CA 1
ATOM 1389 C C . ASP A 1 170 ? -17.246 3.122 11.540 1.00 96.81 170 ASP A C 1
ATOM 1391 O O . ASP A 1 170 ? -16.607 2.075 11.466 1.00 96.81 170 ASP A O 1
ATOM 1395 N N . SER A 1 171 ? -17.095 4.108 10.646 1.00 96.56 171 SER A N 1
ATOM 1396 C CA . SER A 1 171 ? -16.216 3.985 9.478 1.00 96.56 171 SER A CA 1
ATOM 1397 C C . SER A 1 171 ? -14.747 3.815 9.873 1.00 96.56 171 SER A C 1
ATOM 1399 O O . SER A 1 171 ? -14.038 3.044 9.226 1.00 96.56 171 SER A O 1
ATOM 1401 N N . PHE A 1 172 ? -14.280 4.514 10.914 1.00 97.06 172 PHE A N 1
ATOM 1402 C CA . PHE A 1 172 ? -12.924 4.348 11.443 1.00 97.06 172 PHE A CA 1
ATOM 1403 C C . PHE A 1 172 ? -12.687 2.904 11.917 1.00 97.06 172 PHE A C 1
ATOM 1405 O O . PHE A 1 172 ? -11.743 2.258 11.459 1.00 97.06 172 PHE A O 1
ATOM 1412 N N . ILE A 1 173 ? -13.576 2.368 12.763 1.00 97.56 173 ILE A N 1
ATOM 1413 C CA . ILE A 1 173 ? -13.453 1.014 13.326 1.00 97.56 173 ILE A CA 1
ATOM 1414 C C . ILE A 1 173 ? -13.562 -0.056 12.235 1.00 97.56 173 ILE A C 1
ATOM 1416 O O . ILE A 1 173 ? -12.744 -0.976 12.194 1.00 97.56 173 ILE A O 1
ATOM 1420 N N . GLU A 1 174 ? -14.543 0.052 11.337 1.00 97.44 174 GLU A N 1
ATOM 1421 C CA . GLU A 1 174 ? -14.766 -0.923 10.265 1.00 97.44 174 GLU A CA 1
ATOM 1422 C C . GLU A 1 174 ? -13.560 -1.036 9.328 1.00 97.44 174 GLU A C 1
ATOM 1424 O O . GLU A 1 174 ? -13.123 -2.140 8.980 1.00 97.44 174 GLU A O 1
ATOM 1429 N N . VAL A 1 175 ? -13.003 0.106 8.916 1.00 97.31 175 VAL A N 1
ATOM 1430 C CA . VAL A 1 175 ? -11.868 0.137 7.992 1.00 97.31 175 VAL A CA 1
ATOM 1431 C C . VAL A 1 175 ? -10.592 -0.319 8.685 1.00 97.31 175 VAL A C 1
ATOM 1433 O O . VAL A 1 175 ? -9.887 -1.155 8.117 1.00 97.31 175 VAL A O 1
ATOM 1436 N N . LEU A 1 176 ? -10.321 0.139 9.913 1.00 96.88 176 LEU A N 1
ATOM 1437 C CA . LEU A 1 176 ? -9.180 -0.330 10.701 1.00 96.88 176 LEU A CA 1
ATOM 1438 C C . LEU A 1 176 ? -9.242 -1.849 10.906 1.00 96.88 176 LEU A C 1
ATOM 1440 O O . LEU A 1 176 ? -8.263 -2.545 10.633 1.00 96.88 176 LEU A O 1
ATOM 1444 N N . HIS A 1 177 ? -10.405 -2.388 11.280 1.00 95.88 177 HIS A N 1
ATOM 1445 C CA . HIS A 1 177 ? -10.590 -3.829 11.427 1.00 95.88 177 HIS A CA 1
ATOM 1446 C C . HIS A 1 177 ? -10.321 -4.568 10.112 1.00 95.88 177 HIS A C 1
ATOM 1448 O O . HIS A 1 177 ? -9.637 -5.591 10.091 1.00 95.88 177 HIS A O 1
ATOM 1454 N N . LYS A 1 178 ? -10.798 -4.048 8.978 1.00 95.19 178 LYS A N 1
ATOM 1455 C CA . LYS A 1 178 ? -10.545 -4.671 7.674 1.00 95.19 178 LYS A CA 1
ATOM 1456 C C . LYS A 1 178 ? -9.075 -4.589 7.252 1.00 95.19 178 LYS A C 1
ATOM 1458 O O . LYS A 1 178 ? -8.577 -5.527 6.628 1.00 95.19 178 LYS A O 1
ATOM 1463 N N . VAL A 1 179 ? -8.372 -3.508 7.589 1.00 94.88 179 VAL A N 1
ATOM 1464 C CA . VAL A 1 179 ? -6.926 -3.362 7.358 1.00 94.88 179 VAL A CA 1
ATOM 1465 C C . VAL A 1 179 ? -6.150 -4.370 8.206 1.00 94.88 179 VAL A C 1
ATOM 1467 O O . VAL A 1 179 ? -5.339 -5.115 7.659 1.00 94.88 179 VAL A O 1
ATOM 1470 N N . VAL A 1 180 ? -6.458 -4.456 9.502 1.00 93.25 180 VAL A N 1
ATOM 1471 C CA . VAL A 1 180 ? -5.777 -5.342 10.451 1.00 93.25 180 VAL A CA 1
ATOM 1472 C C . VAL A 1 180 ? -6.114 -6.803 10.158 1.00 93.25 180 VAL A C 1
ATOM 1474 O O . VAL A 1 180 ? -5.218 -7.580 9.854 1.00 93.25 180 VAL A O 1
ATOM 1477 N N . PHE A 1 181 ? -7.383 -7.207 10.176 1.00 91.69 181 PHE A N 1
ATOM 1478 C CA . PHE A 1 181 ? -7.800 -8.619 10.131 1.00 91.69 181 PHE A CA 1
ATOM 1479 C C . PHE A 1 181 ? -8.076 -9.162 8.729 1.00 91.69 181 PHE A C 1
ATOM 1481 O O . PHE A 1 181 ? -8.277 -10.363 8.576 1.00 91.69 181 PHE A O 1
ATOM 1488 N N . ARG A 1 182 ? -8.099 -8.308 7.696 1.00 91.06 182 ARG A N 1
ATOM 1489 C CA . ARG A 1 182 ? -8.443 -8.696 6.313 1.00 91.06 182 ARG A CA 1
ATOM 1490 C C . ARG A 1 182 ? -9.833 -9.339 6.169 1.00 91.06 182 ARG A C 1
ATOM 1492 O O . ARG A 1 182 ? -10.083 -10.077 5.222 1.00 91.06 182 ARG A O 1
ATOM 1499 N N . ARG A 1 183 ? -10.765 -9.004 7.066 1.00 91.88 183 ARG A N 1
ATOM 1500 C CA . ARG A 1 183 ? -12.173 -9.437 7.032 1.00 91.88 183 ARG A CA 1
ATOM 1501 C C . ARG A 1 183 ? -13.110 -8.309 7.462 1.00 91.88 183 ARG A C 1
ATOM 1503 O O . ARG A 1 183 ? -12.683 -7.361 8.122 1.00 91.88 183 ARG A O 1
ATOM 1510 N N . SER A 1 184 ? -14.380 -8.407 7.075 1.00 92.56 184 SER A N 1
ATOM 1511 C CA . SER A 1 184 ? -15.428 -7.528 7.604 1.00 92.56 184 SER A CA 1
ATOM 1512 C C . SER A 1 184 ? -15.575 -7.723 9.110 1.00 92.56 184 SER A C 1
ATOM 1514 O O . SER A 1 184 ? -15.375 -8.828 9.613 1.00 92.56 184 SER A O 1
ATOM 1516 N N . ILE A 1 185 ? -15.920 -6.646 9.804 1.00 95.31 185 ILE A N 1
ATOM 1517 C CA . ILE A 1 185 ? -16.281 -6.683 11.217 1.00 95.31 185 ILE A CA 1
ATOM 1518 C C . ILE A 1 185 ? -17.752 -7.097 11.353 1.00 95.31 185 ILE A C 1
ATOM 1520 O O . ILE A 1 185 ? -18.575 -6.737 10.509 1.00 95.31 185 ILE A O 1
ATOM 1524 N N . ASP A 1 186 ? -18.071 -7.888 12.369 1.00 96.25 186 ASP A N 1
ATOM 1525 C CA . ASP A 1 186 ? -19.451 -8.170 12.766 1.00 96.25 186 ASP A CA 1
ATOM 1526 C C . ASP A 1 186 ? -19.977 -7.106 13.749 1.00 96.25 186 ASP A C 1
ATOM 1528 O O . ASP A 1 186 ? -19.217 -6.303 14.291 1.00 96.25 186 ASP A O 1
ATOM 1532 N N . GLU A 1 187 ? -21.293 -7.084 13.965 1.00 96.62 187 GLU A N 1
ATOM 1533 C CA . GLU A 1 187 ? -21.958 -6.063 14.784 1.00 96.62 187 GLU A CA 1
ATOM 1534 C C . GLU A 1 187 ? -21.529 -6.106 16.261 1.00 96.62 187 GLU A C 1
ATOM 1536 O O . GLU A 1 187 ? -21.340 -5.054 16.878 1.00 96.62 187 GLU A O 1
ATOM 1541 N N . ASP A 1 188 ? -21.308 -7.299 16.821 1.00 96.44 188 ASP A N 1
ATOM 1542 C CA . ASP A 1 188 ? -20.885 -7.456 18.215 1.00 96.44 188 ASP A CA 1
ATOM 1543 C C . ASP A 1 188 ? -19.461 -6.919 18.407 1.00 96.44 188 ASP A C 1
ATOM 1545 O O . ASP A 1 188 ? -19.197 -6.140 19.331 1.00 96.44 188 ASP A O 1
ATOM 1549 N N . THR A 1 189 ? -18.551 -7.263 17.491 1.00 94.69 189 THR A N 1
ATOM 1550 C CA . THR A 1 189 ? -17.172 -6.762 17.494 1.00 94.69 189 THR A CA 1
ATOM 1551 C C . THR A 1 189 ? -17.131 -5.247 17.267 1.00 94.69 189 THR A C 1
ATOM 1553 O O . THR A 1 189 ? -16.382 -4.548 17.951 1.00 94.69 189 THR A O 1
ATOM 1556 N N . LEU A 1 190 ? -17.959 -4.698 16.372 1.00 97.12 190 LEU A N 1
ATOM 1557 C CA . LEU A 1 190 ? -18.070 -3.249 16.164 1.00 97.12 190 LEU A CA 1
ATOM 1558 C C . LEU A 1 190 ? -18.516 -2.532 17.446 1.00 97.12 190 LEU A C 1
ATOM 1560 O O . LEU A 1 190 ? -17.879 -1.563 17.869 1.00 97.12 190 LEU A O 1
ATOM 1564 N N . ASN A 1 191 ? -19.562 -3.032 18.104 1.00 97.75 191 ASN A N 1
ATOM 1565 C CA . ASN A 1 191 ? -20.062 -2.463 19.354 1.00 97.75 191 ASN A CA 1
ATOM 1566 C C . ASN A 1 191 ? -19.029 -2.542 20.485 1.00 97.75 191 ASN A C 1
ATOM 1568 O O . ASN A 1 191 ? -18.888 -1.587 21.251 1.00 97.75 191 ASN A O 1
ATOM 1572 N N . TYR A 1 192 ? -18.257 -3.630 20.564 1.00 96.88 192 TYR A N 1
ATOM 1573 C CA . TYR A 1 192 ? -17.156 -3.753 21.521 1.00 96.88 192 TYR A CA 1
ATOM 1574 C C . TYR A 1 192 ? -16.142 -2.605 21.382 1.00 96.88 192 TYR A C 1
ATOM 1576 O O . TYR A 1 192 ? -15.829 -1.931 22.3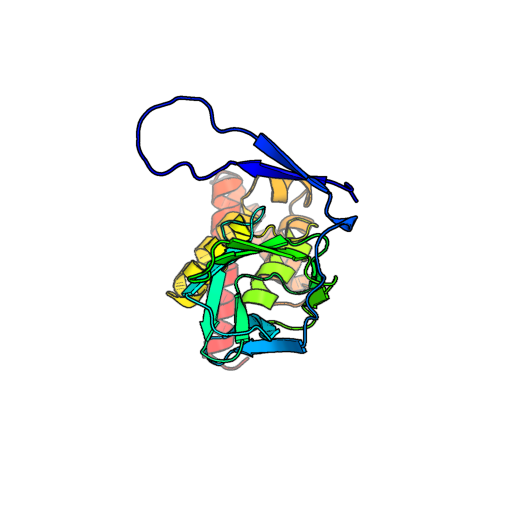67 1.00 96.88 192 TYR A O 1
ATOM 1584 N N . TRP A 1 193 ? -15.673 -2.325 20.162 1.00 97.69 193 TRP A N 1
ATOM 1585 C CA . TRP A 1 193 ? -14.701 -1.253 19.925 1.00 97.69 193 TRP A CA 1
ATOM 1586 C C . TRP A 1 193 ? -15.296 0.144 20.124 1.00 97.69 193 TRP A C 1
ATOM 1588 O O . TRP A 1 193 ? -14.624 1.016 20.674 1.00 97.69 193 TRP A O 1
ATOM 1598 N N . LYS A 1 194 ? -16.568 0.355 19.765 1.00 97.88 194 LYS A N 1
ATOM 1599 C CA . LYS A 1 194 ? -17.277 1.620 20.029 1.00 97.88 194 LYS A CA 1
ATOM 1600 C C . LYS A 1 194 ? -17.406 1.902 21.521 1.00 97.88 194 LYS A C 1
ATOM 1602 O O . LYS A 1 194 ? -17.224 3.044 21.941 1.00 97.88 194 LYS A O 1
ATOM 1607 N N . ASN A 1 195 ? -17.676 0.880 22.329 1.00 97.62 195 ASN A N 1
ATOM 1608 C CA . ASN A 1 195 ? -17.743 1.028 23.781 1.00 97.62 195 ASN A CA 1
ATOM 1609 C C . ASN A 1 195 ? -16.367 1.380 24.356 1.00 97.62 195 ASN A C 1
ATOM 1611 O O . ASN A 1 195 ? -16.260 2.345 25.105 1.00 97.62 195 ASN A O 1
ATOM 1615 N N . LYS A 1 196 ? -15.304 0.688 23.917 1.00 96.19 196 LYS A N 1
ATOM 1616 C CA . LYS A 1 196 ? -13.918 1.017 24.296 1.00 96.19 196 LYS A CA 1
ATOM 1617 C C . LYS A 1 196 ? -13.534 2.454 23.955 1.00 96.19 196 LYS A C 1
ATOM 1619 O O . LYS A 1 196 ? -12.906 3.126 24.766 1.00 96.19 196 LYS A O 1
ATOM 1624 N N . TYR A 1 197 ? -13.935 2.926 22.778 1.00 97.25 197 TYR A N 1
ATOM 1625 C CA . TYR A 1 197 ? -13.746 4.316 22.376 1.00 97.25 197 TYR A CA 1
ATOM 1626 C C . TYR A 1 197 ? -14.489 5.281 23.307 1.00 97.25 197 TYR A C 1
ATOM 1628 O O . TYR A 1 197 ? -13.914 6.235 23.823 1.00 97.25 197 TYR A O 1
ATOM 1636 N N . SER A 1 198 ? -15.776 5.008 23.537 1.00 96.44 198 SER A N 1
ATOM 1637 C CA . SER A 1 198 ? -16.683 5.878 24.296 1.00 96.44 198 SER A CA 1
ATOM 1638 C C . SER A 1 198 ? -16.302 5.988 25.771 1.00 96.44 198 SER A C 1
ATOM 1640 O O . SER A 1 198 ? -16.504 7.035 26.374 1.00 96.44 198 SER A O 1
ATOM 1642 N N . GLU A 1 199 ? -15.750 4.922 26.354 1.00 95.50 199 GLU A N 1
ATOM 1643 C CA . GLU A 1 199 ? -15.207 4.938 27.715 1.00 95.50 199 GLU A CA 1
ATOM 1644 C C . GLU A 1 199 ? -14.005 5.877 27.821 1.00 95.50 199 GLU A C 1
ATOM 1646 O O . GLU A 1 199 ? -13.859 6.595 28.806 1.00 95.50 199 GLU A O 1
ATOM 1651 N N . ARG A 1 200 ? -13.151 5.885 26.797 1.00 95.19 200 ARG A N 1
ATOM 1652 C CA . ARG A 1 200 ? -11.832 6.503 26.873 1.00 95.19 200 ARG A CA 1
ATOM 1653 C C . ARG A 1 200 ? -11.796 7.960 26.417 1.00 95.19 200 ARG A C 1
ATOM 1655 O O . ARG A 1 200 ? -11.048 8.753 26.977 1.00 95.19 200 ARG A O 1
ATOM 1662 N N . ILE A 1 201 ? -12.681 8.345 25.499 1.00 96.38 201 ILE A N 1
ATOM 1663 C CA . ILE A 1 201 ? -12.851 9.742 25.058 1.00 96.38 201 ILE A CA 1
ATOM 1664 C C . ILE A 1 201 ? -13.339 10.684 26.177 1.00 96.38 201 ILE A C 1
ATOM 1666 O O . ILE A 1 201 ? -13.400 11.897 25.996 1.00 96.38 201 ILE A O 1
ATOM 1670 N N . LEU A 1 202 ? -13.711 10.139 27.341 1.00 94.69 202 LEU A N 1
ATOM 1671 C CA . LEU A 1 202 ? -14.021 10.919 28.541 1.00 94.69 202 LEU A CA 1
ATOM 1672 C C . LEU A 1 202 ? -12.767 11.513 29.204 1.00 94.69 202 LEU A C 1
ATOM 1674 O O . LEU A 1 202 ? -12.883 12.500 29.930 1.00 94.69 202 LEU A O 1
ATOM 1678 N N . GLU A 1 203 ? -11.602 10.903 28.977 1.00 95.00 203 GLU A N 1
ATOM 1679 C CA . GLU A 1 203 ? -10.338 11.232 29.648 1.00 95.00 203 GLU A CA 1
ATOM 1680 C C . GLU A 1 203 ? -9.251 11.684 28.661 1.00 95.00 203 GLU A C 1
ATOM 1682 O O . GLU A 1 203 ? -8.446 12.549 29.006 1.00 95.00 203 GLU A O 1
ATOM 1687 N N . ASP A 1 204 ? -9.281 11.162 27.433 1.00 96.38 204 ASP A N 1
ATOM 1688 C CA . ASP A 1 204 ? -8.254 11.356 26.407 1.00 96.38 204 ASP A CA 1
ATOM 1689 C C . ASP A 1 204 ? -8.776 12.166 25.202 1.00 96.38 204 ASP A C 1
ATOM 1691 O O . ASP A 1 204 ? -9.982 12.308 24.978 1.00 96.38 204 ASP A O 1
ATOM 1695 N N . THR A 1 205 ? -7.860 12.686 24.383 1.00 96.19 205 THR A N 1
ATOM 1696 C CA . THR A 1 205 ? -8.197 13.326 23.099 1.00 96.19 205 THR A CA 1
ATOM 1697 C C . THR A 1 205 ? -8.587 12.304 22.023 1.00 96.19 205 THR A C 1
ATOM 1699 O O . THR A 1 205 ? -8.235 11.131 22.106 1.00 96.19 205 THR A O 1
ATOM 1702 N N . ASP A 1 206 ? -9.286 12.746 20.967 1.00 93.19 206 ASP A N 1
ATOM 1703 C CA . ASP A 1 206 ? -9.697 11.880 19.843 1.00 93.19 206 ASP A CA 1
ATOM 1704 C C . ASP A 1 206 ? -8.508 11.111 19.243 1.00 93.19 206 ASP A C 1
ATOM 1706 O O . ASP A 1 206 ? -8.589 9.900 19.040 1.00 93.19 206 ASP A O 1
ATOM 1710 N N . ASP A 1 207 ? -7.379 11.796 19.044 1.00 92.94 207 ASP A N 1
ATOM 1711 C CA . ASP A 1 207 ? -6.166 11.206 18.477 1.00 92.94 207 ASP A CA 1
ATOM 1712 C C . ASP A 1 207 ? -5.547 10.151 19.405 1.00 92.94 207 ASP A C 1
ATOM 1714 O O . ASP A 1 207 ? -5.160 9.078 18.943 1.00 92.94 207 ASP A O 1
ATOM 1718 N N . GLU A 1 208 ? -5.497 10.413 20.714 1.00 95.44 208 GLU A N 1
ATOM 1719 C CA . GLU A 1 208 ? -4.987 9.464 21.715 1.00 95.44 208 GLU A CA 1
ATOM 1720 C C . GLU A 1 208 ? -5.881 8.221 21.827 1.00 95.44 208 GLU A C 1
ATOM 1722 O O . GLU A 1 208 ? -5.383 7.095 21.916 1.00 95.44 208 GLU A O 1
ATOM 1727 N N . VAL A 1 209 ? -7.206 8.397 21.774 1.00 96.31 209 VAL A N 1
ATOM 1728 C CA . VAL A 1 209 ? -8.152 7.275 21.798 1.00 96.31 209 VAL A CA 1
ATOM 1729 C C . VAL A 1 209 ? -8.025 6.442 20.527 1.00 96.31 209 VAL A C 1
ATOM 1731 O O . VAL A 1 209 ? -7.949 5.215 20.613 1.00 96.31 209 VAL A O 1
ATOM 1734 N N . ARG A 1 210 ? -7.991 7.070 19.345 1.00 95.12 210 ARG A N 1
ATOM 1735 C CA . ARG A 1 210 ? -7.806 6.351 18.074 1.00 95.12 210 ARG A CA 1
ATOM 1736 C C . ARG A 1 210 ? -6.509 5.569 18.071 1.00 95.12 210 ARG A C 1
ATOM 1738 O O . ARG A 1 210 ? -6.513 4.399 17.689 1.00 95.12 210 ARG A O 1
ATOM 1745 N N . ASP A 1 211 ? -5.437 6.191 18.540 1.00 94.19 211 ASP A N 1
ATOM 1746 C CA . ASP A 1 211 ? -4.146 5.540 18.618 1.00 94.19 211 ASP A CA 1
ATOM 1747 C C . ASP A 1 211 ? -4.165 4.300 19.514 1.00 94.19 211 ASP A C 1
ATOM 1749 O O . ASP A 1 211 ? -3.720 3.217 19.124 1.00 94.19 211 ASP A O 1
ATOM 1753 N N . TYR A 1 212 ? -4.778 4.424 20.689 1.00 95.12 212 TYR A N 1
ATOM 1754 C CA . TYR A 1 212 ? -4.978 3.286 21.568 1.00 95.12 212 TYR A CA 1
ATOM 1755 C C . TYR A 1 212 ? -5.775 2.161 20.900 1.00 95.12 212 TYR A C 1
ATOM 1757 O O . TYR A 1 212 ? -5.417 0.989 21.025 1.00 95.12 212 TYR A O 1
ATOM 1765 N N . ILE A 1 213 ? -6.864 2.487 20.199 1.00 96.38 213 ILE A N 1
ATOM 1766 C CA . ILE A 1 213 ? -7.689 1.478 19.523 1.00 96.38 213 ILE A CA 1
ATOM 1767 C C . ILE A 1 213 ? -6.880 0.753 18.438 1.00 96.38 213 ILE A C 1
ATOM 1769 O O . ILE A 1 213 ? -6.981 -0.473 18.334 1.00 96.38 213 ILE A O 1
ATOM 1773 N N . ILE A 1 214 ? -6.040 1.472 17.683 1.00 94.69 214 ILE A N 1
ATOM 1774 C CA . ILE A 1 214 ? -5.106 0.886 16.707 1.00 94.69 214 ILE A CA 1
ATOM 1775 C C . ILE A 1 214 ? -4.173 -0.109 17.397 1.00 94.69 214 ILE A C 1
ATOM 1777 O O . ILE A 1 214 ? -4.092 -1.267 16.978 1.00 94.69 214 ILE A O 1
ATOM 1781 N N . GLU A 1 215 ? -3.512 0.310 18.476 1.00 93.06 215 GLU A N 1
ATOM 1782 C CA . GLU A 1 215 ? -2.581 -0.537 19.219 1.00 93.06 215 GLU A CA 1
ATOM 1783 C C . GLU A 1 215 ? -3.265 -1.811 19.743 1.00 93.06 215 GLU A C 1
ATOM 1785 O O . GLU A 1 215 ? -2.765 -2.921 19.545 1.00 93.06 215 GLU A O 1
ATOM 1790 N N . GLN A 1 216 ? -4.446 -1.679 20.352 1.00 94.00 216 GLN A N 1
ATOM 1791 C CA . GLN A 1 216 ? -5.186 -2.816 20.902 1.00 94.00 216 GLN A CA 1
ATOM 1792 C C . GLN A 1 216 ? -5.659 -3.798 19.826 1.00 94.00 216 GLN A C 1
ATOM 1794 O O . GLN A 1 216 ? -5.562 -5.010 20.024 1.00 94.00 216 GLN A O 1
ATOM 1799 N N . MET A 1 217 ? -6.158 -3.313 18.683 1.00 93.88 217 MET A N 1
ATOM 1800 C CA . MET A 1 217 ? -6.570 -4.192 17.582 1.00 93.88 217 MET A CA 1
ATOM 1801 C C . MET A 1 217 ? -5.390 -4.978 17.008 1.00 93.88 217 MET A C 1
ATOM 1803 O O . MET A 1 217 ? -5.511 -6.175 16.738 1.00 93.88 217 MET A O 1
ATOM 1807 N N . ILE A 1 218 ? -4.243 -4.322 16.837 1.00 90.69 218 ILE A N 1
ATOM 1808 C CA . ILE A 1 218 ? -3.021 -4.964 16.351 1.00 90.69 218 ILE A CA 1
ATOM 1809 C C . ILE A 1 218 ? -2.553 -6.041 17.337 1.00 90.69 218 ILE A C 1
ATOM 1811 O O . ILE A 1 218 ? -2.295 -7.175 16.925 1.00 90.69 218 ILE A O 1
ATOM 1815 N N . GLN A 1 219 ? -2.494 -5.721 18.634 1.00 88.88 219 GLN A N 1
ATOM 1816 C CA . GLN A 1 219 ? -2.127 -6.681 19.681 1.00 88.88 219 GLN A CA 1
ATOM 1817 C C . GLN A 1 219 ? -3.084 -7.882 19.706 1.00 88.88 219 GLN A C 1
ATOM 1819 O O . GLN A 1 219 ? -2.640 -9.028 19.799 1.00 88.88 219 GLN A O 1
ATOM 1824 N N . TYR A 1 220 ? -4.390 -7.644 19.551 1.00 86.44 220 TYR A N 1
ATOM 1825 C CA . TYR A 1 220 ? -5.388 -8.712 19.480 1.00 86.44 220 TYR A CA 1
ATOM 1826 C C . TYR A 1 220 ? -5.137 -9.661 18.298 1.00 86.44 220 TYR A C 1
ATOM 1828 O O . TYR A 1 220 ? -5.158 -10.879 18.473 1.00 86.44 220 TYR A O 1
ATOM 1836 N N . LYS A 1 221 ? -4.813 -9.132 17.111 1.00 84.88 221 LYS A N 1
ATOM 1837 C CA . LYS A 1 221 ? -4.472 -9.968 15.950 1.00 84.88 221 LYS A CA 1
ATOM 1838 C C . LYS A 1 221 ? -3.216 -10.809 16.176 1.00 84.88 221 LYS A C 1
ATOM 1840 O O . LYS A 1 221 ? -3.177 -11.978 15.794 1.00 84.88 221 LYS A O 1
ATOM 1845 N N . GLN A 1 222 ? -2.177 -10.229 16.773 1.00 79.56 222 GLN A N 1
ATOM 1846 C CA . GLN A 1 222 ? -0.959 -10.979 17.093 1.00 79.56 222 GLN A CA 1
ATOM 1847 C C . GLN A 1 222 ? -1.268 -12.138 18.046 1.00 79.56 222 GLN A C 1
ATOM 1849 O O . GLN A 1 222 ? -0.756 -13.242 17.866 1.00 79.56 222 GLN A O 1
ATOM 1854 N N . PHE A 1 223 ? -2.157 -11.911 19.015 1.00 70.25 223 PHE A N 1
ATOM 1855 C CA . PHE A 1 223 ? -2.622 -12.957 19.914 1.00 70.25 223 PHE A CA 1
ATOM 1856 C C . PHE A 1 223 ? -3.380 -14.077 19.181 1.00 70.25 223 PHE A C 1
ATOM 1858 O O . PHE A 1 223 ? -3.067 -15.242 19.424 1.00 70.25 223 PHE A O 1
ATOM 1865 N N . GLU A 1 224 ? -4.306 -13.761 18.262 1.00 79.44 224 GLU A N 1
ATOM 1866 C CA . GLU A 1 224 ? -4.997 -14.763 17.420 1.00 79.44 224 GLU A CA 1
ATOM 1867 C C . GLU A 1 224 ? -3.993 -15.654 16.662 1.00 79.44 224 GLU A C 1
ATOM 1869 O O . GLU A 1 224 ? -4.073 -16.886 16.724 1.00 79.44 224 GLU A O 1
ATOM 1874 N N . TYR A 1 225 ? -2.970 -15.039 16.056 1.00 73.00 225 TYR A N 1
ATOM 1875 C CA . TYR A 1 225 ? -1.913 -15.762 15.345 1.00 73.00 225 TYR A CA 1
ATOM 1876 C C . TYR A 1 225 ? -1.128 -16.718 16.259 1.00 73.00 225 TYR A C 1
ATOM 1878 O O . TYR A 1 225 ? -0.854 -17.856 15.875 1.00 73.00 225 TYR A O 1
ATOM 1886 N N . LEU A 1 226 ? -0.793 -16.295 17.485 1.00 62.59 226 LEU A N 1
ATOM 1887 C CA . LEU A 1 226 ? -0.051 -17.124 18.446 1.00 62.59 226 LEU A CA 1
ATOM 1888 C C . LEU A 1 226 ? -0.830 -18.364 18.900 1.00 62.59 226 LEU A C 1
ATOM 1890 O O . LEU A 1 226 ? -0.221 -19.391 19.199 1.00 62.59 226 LEU A O 1
ATOM 1894 N N . ILE A 1 227 ? -2.160 -18.285 18.954 1.00 75.19 227 ILE A N 1
ATOM 1895 C CA . ILE A 1 227 ? -3.017 -19.405 19.366 1.00 75.19 227 ILE A CA 1
ATOM 1896 C C . ILE A 1 227 ? -3.534 -20.240 18.185 1.00 75.19 227 ILE A C 1
ATOM 1898 O O . ILE A 1 227 ? -4.310 -21.173 18.401 1.00 75.19 227 ILE A O 1
ATOM 1902 N N . GLY A 1 228 ? -3.102 -19.932 16.956 1.00 59.09 228 GLY A N 1
ATOM 1903 C CA . GLY A 1 228 ? -3.479 -20.657 15.741 1.00 59.09 228 GLY A CA 1
ATOM 1904 C C . GLY A 1 228 ? -4.969 -20.566 15.405 1.00 59.09 228 GLY A C 1
ATOM 1905 O O . GLY A 1 228 ? -5.531 -21.545 14.909 1.00 59.09 228 GLY A O 1
ATOM 1906 N N . LYS A 1 229 ? -5.611 -19.437 15.727 1.00 44.72 229 LYS A N 1
ATOM 1907 C CA . LYS A 1 229 ? -7.015 -19.157 15.403 1.00 44.72 229 LYS A CA 1
ATOM 1908 C C . LYS A 1 229 ? -7.146 -18.089 14.330 1.00 44.72 229 LYS A C 1
ATOM 1910 O O . LYS A 1 229 ? -6.293 -17.180 14.301 1.00 44.72 229 LYS A O 1
#

Radius of gyration: 22.57 Å; chains: 1; bounding box: 53×47×62 Å